Protein AF-0000000074208101 (afdb_homodimer)

Nearest PDB structures (foldseek):
  2wgb-assembly1_B  TM=7.521E-01  e=3.212E-06  Mycolicibacterium smegmatis
  2q24-assembly1_B  TM=5.764E-01  e=1.585E-04  Streptomyces coelicolor A3(2)
  4xk4-assembly2_D  TM=6.352E-01  e=6.599E-04  Escherichia coli K-12
  2g3b-assembly1_A  TM=5.777E-01  e=3.912E-04  Rhodococcus jostii RHA1
  1zk8-assembly1_B  TM=5.530E-01  e=1.200E-02  Bacillus cereus ATCC 14579

Structure (mmCIF, N/CA/C/O backbone):
data_AF-0000000074208101-model_v1
#
loop_
_entity.id
_entity.type
_entity.pdbx_description
1 polymer 'AcrR family transcriptional regulator'
#
loop_
_atom_site.group_PDB
_atom_site.id
_atom_site.type_symbol
_atom_site.label_atom_id
_atom_site.label_alt_id
_atom_site.label_comp_id
_atom_site.label_asym_id
_atom_site.label_entity_id
_atom_site.label_seq_id
_atom_site.pdbx_PDB_ins_code
_atom_site.Cartn_x
_atom_site.Cartn_y
_atom_site.Cartn_z
_atom_site.occupancy
_atom_site.B_iso_or_equiv
_atom_site.auth_seq_id
_atom_site.auth_comp_id
_atom_site.auth_asym_id
_atom_site.auth_atom_id
_atom_site.pdbx_PDB_model_num
ATOM 1 N N . MET A 1 1 ? 11.023 -43.094 -21.031 1 62.56 1 MET A N 1
ATOM 2 C CA . MET A 1 1 ? 11.484 -42.312 -19.891 1 62.56 1 MET A CA 1
ATOM 3 C C . MET A 1 1 ? 11.5 -43.156 -18.625 1 62.56 1 MET A C 1
ATOM 5 O O . MET A 1 1 ? 10.461 -43.656 -18.203 1 62.56 1 MET A O 1
ATOM 9 N N . THR A 1 2 ? 12.609 -43.594 -18.203 1 77.31 2 THR A N 1
ATOM 10 C CA . THR A 1 2 ? 12.727 -44.5 -17.078 1 77.31 2 THR A CA 1
ATOM 11 C C . THR A 1 2 ? 12.242 -43.844 -15.789 1 77.31 2 THR A C 1
ATOM 13 O O . THR A 1 2 ? 12.156 -42.625 -15.719 1 77.31 2 THR A O 1
ATOM 16 N N . THR A 1 3 ? 11.641 -44.688 -14.977 1 85.38 3 THR A N 1
ATOM 17 C CA . THR A 1 3 ? 11.141 -44.25 -13.664 1 85.38 3 THR A CA 1
ATOM 18 C C . THR A 1 3 ? 12.156 -43.375 -12.961 1 85.38 3 THR A C 1
ATOM 20 O O . THR A 1 3 ? 11.781 -42.406 -12.289 1 85.38 3 THR A O 1
ATOM 23 N N . THR A 1 4 ? 13.359 -43.688 -13.164 1 80.56 4 THR A N 1
ATOM 24 C CA . THR A 1 4 ? 14.43 -42.938 -12.531 1 80.56 4 THR A CA 1
ATOM 25 C C . THR A 1 4 ? 14.5 -41.531 -13.125 1 80.56 4 THR A C 1
ATOM 27 O O . THR A 1 4 ? 14.672 -40.531 -12.391 1 80.56 4 THR A O 1
ATOM 30 N N . GLU A 1 5 ? 14.391 -41.531 -14.469 1 82.38 5 GLU A N 1
ATOM 31 C CA . GLU A 1 5 ? 14.43 -40.25 -15.141 1 82.38 5 GLU A CA 1
ATOM 32 C C . GLU A 1 5 ? 13.242 -39.375 -14.734 1 82.38 5 GLU A C 1
ATOM 34 O O . GLU A 1 5 ? 13.375 -38.156 -14.578 1 82.38 5 GLU A O 1
ATOM 39 N N . GLN A 1 6 ? 12.148 -40 -14.602 1 81.88 6 GLN A N 1
ATOM 40 C CA . GLN A 1 6 ? 10.945 -39.281 -14.18 1 81.88 6 GLN A CA 1
ATOM 41 C C . GLN A 1 6 ? 11.086 -38.75 -12.75 1 81.88 6 GLN A C 1
ATOM 43 O O . GLN A 1 6 ? 10.633 -37.656 -12.438 1 81.88 6 GLN A O 1
ATOM 48 N N . ASN A 1 7 ? 11.648 -39.562 -11.922 1 78.94 7 ASN A N 1
ATOM 49 C CA . ASN A 1 7 ? 11.875 -39.156 -10.539 1 78.94 7 ASN A CA 1
ATOM 50 C C . ASN A 1 7 ? 12.852 -38 -10.438 1 78.94 7 ASN A C 1
ATOM 52 O O . ASN A 1 7 ? 12.664 -37.094 -9.617 1 78.94 7 ASN A O 1
ATOM 56 N N . GLU A 1 8 ? 13.805 -38.125 -11.352 1 77.31 8 GLU A N 1
ATOM 57 C CA . GLU A 1 8 ? 14.789 -37.031 -11.359 1 77.31 8 GLU A CA 1
ATOM 58 C C . GLU A 1 8 ? 14.172 -35.719 -11.852 1 77.31 8 GLU A C 1
ATOM 60 O O . GLU A 1 8 ? 14.469 -34.656 -11.328 1 77.31 8 GLU A O 1
ATOM 65 N N . ARG A 1 9 ? 13.328 -35.906 -12.805 1 81.5 9 ARG A N 1
ATOM 66 C CA . ARG A 1 9 ? 12.641 -34.75 -13.344 1 81.5 9 ARG A CA 1
ATOM 67 C C . ARG A 1 9 ? 11.703 -34.156 -12.297 1 81.5 9 ARG A C 1
ATOM 69 O O . ARG A 1 9 ? 11.609 -32.906 -12.18 1 81.5 9 ARG A O 1
ATOM 76 N N . GLY A 1 10 ? 11.156 -34.938 -11.594 1 84.88 10 GLY A N 1
ATOM 77 C CA . GLY A 1 10 ? 10.281 -34.5 -10.516 1 84.88 10 GLY A CA 1
ATOM 78 C C . GLY A 1 10 ? 11.016 -33.812 -9.383 1 84.88 10 GLY A C 1
ATOM 79 O O . GLY A 1 10 ? 10.562 -32.781 -8.883 1 84.88 10 GLY A O 1
ATOM 80 N N . ALA A 1 11 ? 12.109 -34.469 -9.023 1 84.31 11 ALA A N 1
ATOM 81 C CA . ALA A 1 11 ? 12.922 -33.875 -7.953 1 84.31 11 ALA A CA 1
ATOM 82 C C . ALA A 1 11 ? 13.477 -32.531 -8.359 1 84.31 11 ALA A C 1
ATOM 84 O O . ALA A 1 11 ? 13.484 -31.578 -7.559 1 84.31 11 ALA A O 1
ATOM 85 N N . ARG A 1 12 ? 13.898 -32.438 -9.578 1 88.44 12 ARG A N 1
ATOM 86 C CA . ARG A 1 12 ? 14.414 -31.172 -10.102 1 88.44 12 ARG A CA 1
ATOM 87 C C . ARG A 1 12 ? 13.328 -30.109 -10.141 1 88.44 12 ARG A C 1
ATOM 89 O O . ARG A 1 12 ? 13.586 -28.953 -9.812 1 88.44 12 ARG A O 1
ATOM 96 N N . ALA A 1 13 ? 12.188 -30.531 -10.5 1 91.31 13 ALA A N 1
ATOM 97 C CA . ALA A 1 13 ? 11.055 -29.609 -10.57 1 91.31 13 ALA A CA 1
ATOM 98 C C . ALA A 1 13 ? 10.656 -29.141 -9.18 1 91.31 13 ALA A C 1
ATOM 100 O O . ALA A 1 13 ? 10.328 -27.953 -8.992 1 91.31 13 ALA A O 1
ATOM 101 N N . ARG A 1 14 ? 10.719 -30 -8.289 1 92.31 14 ARG A N 1
ATOM 102 C CA . ARG A 1 14 ? 10.375 -29.656 -6.91 1 92.31 14 ARG A CA 1
ATOM 103 C C . ARG A 1 14 ? 11.375 -28.656 -6.336 1 92.31 14 ARG A C 1
ATOM 105 O O . ARG A 1 14 ? 10.992 -27.703 -5.648 1 92.31 14 ARG A O 1
ATOM 112 N N . THR A 1 15 ? 12.594 -28.891 -6.645 1 93.62 15 THR A N 1
ATOM 113 C CA . THR A 1 15 ? 13.633 -27.984 -6.152 1 93.62 15 THR A CA 1
ATOM 114 C C . THR A 1 15 ? 13.492 -26.609 -6.781 1 93.62 15 THR A C 1
ATOM 116 O O . THR A 1 15 ? 13.594 -25.594 -6.086 1 93.62 15 THR A O 1
ATOM 119 N N . ARG A 1 16 ? 13.305 -26.578 -8.047 1 95.88 16 ARG A N 1
ATOM 120 C CA . ARG A 1 16 ? 13.117 -25.312 -8.742 1 95.88 16 ARG A CA 1
ATOM 121 C C . ARG A 1 16 ? 11.953 -24.531 -8.148 1 95.88 16 ARG A C 1
ATOM 123 O O . ARG A 1 16 ? 12.078 -23.328 -7.895 1 95.88 16 ARG A O 1
ATOM 130 N N . SER A 1 17 ? 10.867 -25.234 -7.914 1 95.56 17 SER A N 1
ATOM 131 C CA . SER A 1 17 ? 9.68 -24.594 -7.34 1 95.56 17 SER A CA 1
ATOM 132 C C . SER A 1 17 ? 9.953 -24.094 -5.926 1 95.56 17 SER A C 1
ATOM 134 O O . SER A 1 17 ? 9.492 -23.016 -5.547 1 95.56 17 SER A O 1
ATOM 136 N N . ALA A 1 18 ? 10.664 -24.859 -5.23 1 96.19 18 ALA A N 1
ATOM 137 C CA . ALA A 1 18 ? 11.008 -24.469 -3.867 1 96.19 18 ALA A CA 1
ATOM 138 C C . ALA A 1 18 ? 11.836 -23.188 -3.857 1 96.19 18 ALA A C 1
ATOM 140 O O . ALA A 1 18 ? 11.641 -22.328 -2.996 1 96.19 18 ALA A O 1
ATOM 141 N N . VAL A 1 19 ? 12.703 -23.078 -4.77 1 97.31 19 VAL A N 1
ATOM 142 C CA . VAL A 1 19 ? 13.547 -21.891 -4.867 1 97.31 19 VAL A CA 1
ATOM 143 C C . VAL A 1 19 ? 12.703 -20.688 -5.262 1 97.31 19 VAL A C 1
ATOM 145 O O . VAL A 1 19 ? 12.852 -19.594 -4.691 1 97.31 19 VAL A O 1
ATOM 148 N N . LEU A 1 20 ? 11.812 -20.891 -6.199 1 97.62 20 LEU A N 1
ATOM 149 C CA . LEU A 1 20 ? 10.938 -19.797 -6.617 1 97.62 20 LEU A CA 1
ATOM 150 C C . LEU A 1 20 ? 10.055 -19.344 -5.461 1 97.62 20 LEU A C 1
ATOM 152 O O . LEU A 1 20 ? 9.867 -18.141 -5.254 1 97.62 20 LEU A O 1
ATOM 156 N N . ASP A 1 21 ? 9.562 -20.297 -4.691 1 96.19 21 ASP A N 1
ATOM 157 C CA . ASP A 1 21 ? 8.727 -19.969 -3.543 1 96.19 21 ASP A CA 1
ATOM 158 C C . ASP A 1 21 ? 9.516 -19.203 -2.482 1 96.19 21 ASP A C 1
ATOM 160 O O . ASP A 1 21 ? 9.016 -18.234 -1.901 1 96.19 21 ASP A O 1
ATOM 164 N N . ALA A 1 22 ? 10.672 -19.609 -2.301 1 97.38 22 ALA A N 1
ATOM 165 C CA . ALA A 1 22 ? 11.555 -18.953 -1.348 1 97.38 22 ALA A CA 1
ATOM 166 C C . ALA A 1 22 ? 11.891 -17.531 -1.809 1 97.38 22 ALA A C 1
ATOM 168 O O . ALA A 1 22 ? 11.938 -16.594 -0.999 1 97.38 22 ALA A O 1
ATOM 169 N N . ALA A 1 23 ? 12.148 -17.406 -3.092 1 97.94 23 ALA A N 1
ATOM 170 C CA . ALA A 1 23 ? 12.445 -16.094 -3.66 1 97.94 23 ALA A CA 1
ATOM 171 C C . ALA A 1 23 ? 11.25 -15.148 -3.508 1 97.94 23 ALA A C 1
ATOM 173 O O . ALA A 1 23 ? 11.414 -13.984 -3.137 1 97.94 23 ALA A O 1
ATOM 174 N N . ALA A 1 24 ? 10.062 -15.664 -3.779 1 95.88 24 ALA A N 1
ATOM 175 C CA . ALA A 1 24 ? 8.852 -14.859 -3.621 1 95.88 24 ALA A CA 1
ATOM 176 C C . ALA A 1 24 ? 8.703 -14.367 -2.184 1 95.88 24 ALA A C 1
ATOM 178 O O . ALA A 1 24 ? 8.438 -13.188 -1.951 1 95.88 24 ALA A O 1
ATOM 179 N N . ALA A 1 25 ? 8.945 -15.242 -1.281 1 93.62 25 ALA A N 1
ATOM 180 C CA . ALA A 1 25 ? 8.812 -14.914 0.136 1 93.62 25 ALA A CA 1
ATOM 181 C C . ALA A 1 25 ? 9.852 -13.867 0.553 1 93.62 25 ALA A C 1
ATOM 183 O O . ALA A 1 25 ? 9.523 -12.922 1.268 1 93.62 25 ALA A O 1
ATOM 184 N N . ALA A 1 26 ? 11.016 -14 0.091 1 94.81 26 ALA A N 1
ATOM 185 C CA . ALA A 1 26 ? 12.102 -13.094 0.463 1 94.81 26 ALA A CA 1
ATOM 186 C C . ALA A 1 26 ? 11.93 -11.734 -0.207 1 94.81 26 ALA A C 1
ATOM 188 O O . ALA A 1 26 ? 11.969 -10.695 0.46 1 94.81 26 ALA A O 1
ATOM 189 N N . TRP A 1 27 ? 11.688 -11.758 -1.514 1 94.62 27 TRP A N 1
ATOM 190 C CA . TRP A 1 27 ? 11.719 -10.531 -2.311 1 94.62 27 TRP A CA 1
ATOM 191 C C . TRP A 1 27 ? 10.406 -9.766 -2.188 1 94.62 27 TRP A C 1
ATOM 193 O O . TRP A 1 27 ? 10.32 -8.602 -2.572 1 94.62 27 TRP A O 1
ATOM 203 N N . ALA A 1 28 ? 9.336 -10.406 -1.608 1 89.31 28 ALA A N 1
ATOM 204 C CA . ALA A 1 28 ? 8.102 -9.695 -1.271 1 89.31 28 ALA A CA 1
ATOM 205 C C . ALA A 1 28 ? 8.367 -8.625 -0.216 1 89.31 28 ALA A C 1
ATOM 207 O O . ALA A 1 28 ? 7.777 -7.539 -0.265 1 89.31 28 ALA A O 1
ATOM 208 N N . HIS A 1 29 ? 9.32 -8.836 0.646 1 81.56 29 HIS A N 1
ATOM 209 C CA . HIS A 1 29 ? 9.5 -7.957 1.795 1 81.56 29 HIS A CA 1
ATOM 210 C C . HIS A 1 29 ? 10.836 -7.219 1.715 1 81.56 29 HIS A C 1
ATOM 212 O O . HIS A 1 29 ? 10.969 -6.109 2.234 1 81.56 29 HIS A O 1
ATOM 218 N N . ASP A 1 30 ? 11.75 -7.871 1.13 1 86.88 30 ASP A N 1
ATOM 219 C CA . ASP A 1 30 ? 13.078 -7.297 0.951 1 86.88 30 ASP A CA 1
ATOM 220 C C . ASP A 1 30 ? 13.664 -7.68 -0.408 1 86.88 30 ASP A C 1
ATOM 222 O O . ASP A 1 30 ? 14.32 -8.711 -0.539 1 86.88 30 ASP A O 1
ATOM 226 N N . PHE A 1 31 ? 13.539 -6.746 -1.33 1 89.81 31 PHE A N 1
ATOM 227 C CA . PHE A 1 31 ? 13.969 -7.055 -2.689 1 89.81 31 PHE A CA 1
ATOM 228 C C . PHE A 1 31 ? 15.484 -7.105 -2.777 1 89.81 31 PHE A C 1
ATOM 230 O O . PHE A 1 31 ? 16.047 -7.582 -3.771 1 89.81 31 PHE A O 1
ATOM 237 N N . SER A 1 32 ? 16.219 -6.734 -1.707 1 89 32 SER A N 1
ATOM 238 C CA . SER A 1 32 ? 17.672 -6.777 -1.697 1 89 32 SER A CA 1
ATOM 239 C C . SER A 1 32 ? 18.188 -8.102 -1.136 1 89 32 SER A C 1
ATOM 241 O O . SER A 1 32 ? 19.391 -8.352 -1.129 1 89 32 SER A O 1
ATOM 243 N N . ALA A 1 33 ? 17.266 -8.867 -0.732 1 94.38 33 ALA A N 1
ATOM 244 C CA . ALA A 1 33 ? 17.672 -10.156 -0.178 1 94.38 33 ALA A CA 1
ATOM 245 C C . ALA A 1 33 ? 18.594 -10.906 -1.142 1 94.38 33 ALA A C 1
ATOM 247 O O . ALA A 1 33 ? 18.344 -10.93 -2.35 1 94.38 33 ALA A O 1
ATOM 248 N N . SER A 1 34 ? 19.594 -11.555 -0.66 1 96 34 SER A N 1
ATOM 249 C CA . SER A 1 34 ? 20.641 -12.18 -1.467 1 96 34 SER A CA 1
ATOM 250 C C . SER A 1 34 ? 20.219 -13.57 -1.928 1 96 34 SER A C 1
ATOM 252 O O . SER A 1 34 ? 19.297 -14.164 -1.376 1 96 34 SER A O 1
ATOM 254 N N . LEU A 1 35 ? 20.953 -13.984 -2.928 1 97.25 35 LEU A N 1
ATOM 255 C CA . LEU A 1 35 ? 20.75 -15.352 -3.395 1 97.25 35 LEU A CA 1
ATOM 256 C C . LEU A 1 35 ? 21.094 -16.359 -2.303 1 97.25 35 LEU A C 1
ATOM 258 O O . LEU A 1 35 ? 20.453 -17.422 -2.207 1 97.25 35 LEU A O 1
ATOM 262 N N . SER A 1 36 ? 22.031 -15.992 -1.489 1 97 36 SER A N 1
ATOM 263 C CA . SER A 1 36 ? 22.375 -16.859 -0.372 1 97 36 SER A CA 1
ATOM 264 C C . SER A 1 36 ? 21.219 -16.984 0.619 1 97 36 SER A C 1
ATOM 266 O O . SER A 1 36 ? 20.922 -18.078 1.104 1 97 36 SER A O 1
ATOM 268 N N . ALA A 1 37 ? 20.609 -15.961 0.933 1 97.06 37 ALA A N 1
ATOM 269 C CA . ALA A 1 37 ? 19.469 -15.969 1.836 1 97.06 37 ALA A CA 1
ATOM 270 C C . ALA A 1 37 ? 18.312 -16.781 1.254 1 97.06 37 ALA A C 1
ATOM 272 O O . ALA A 1 37 ? 17.625 -17.5 1.982 1 97.06 37 ALA A O 1
ATOM 273 N N . ILE A 1 38 ? 18.109 -16.688 -0.031 1 97.94 38 ILE A N 1
ATOM 274 C CA . ILE A 1 38 ? 17.047 -17.406 -0.717 1 97.94 38 ILE A CA 1
ATOM 275 C C . ILE A 1 38 ? 17.344 -18.906 -0.708 1 97.94 38 ILE A C 1
ATOM 277 O O . ILE A 1 38 ? 16.453 -19.719 -0.461 1 97.94 38 ILE A O 1
ATOM 281 N N . ALA A 1 39 ? 18.609 -19.188 -0.973 1 97.88 39 ALA A N 1
ATOM 282 C CA . ALA A 1 39 ? 19.016 -20.578 -0.93 1 97.88 39 ALA A CA 1
ATOM 283 C C . ALA A 1 39 ? 18.75 -21.188 0.447 1 97.88 39 ALA A C 1
ATOM 285 O O . ALA A 1 39 ? 18.203 -22.281 0.555 1 97.88 39 ALA A O 1
ATOM 286 N N . LEU A 1 40 ? 19.109 -20.484 1.438 1 97.44 40 LEU A N 1
ATOM 287 C CA . LEU A 1 40 ? 18.875 -20.938 2.811 1 97.44 40 LEU A CA 1
ATOM 288 C C . LEU A 1 40 ? 17.391 -21.156 3.076 1 97.44 40 LEU A C 1
ATOM 290 O O . LEU A 1 40 ? 17.016 -22.172 3.666 1 97.44 40 LEU A O 1
ATOM 294 N N . ARG A 1 41 ? 16.578 -20.312 2.617 1 96.12 41 ARG A N 1
ATOM 295 C CA . ARG A 1 41 ? 15.141 -20.391 2.812 1 96.12 41 ARG A CA 1
ATOM 296 C C . ARG A 1 41 ? 14.562 -21.594 2.072 1 96.12 41 ARG A C 1
ATOM 298 O O . ARG A 1 41 ? 13.602 -22.219 2.537 1 96.12 41 ARG A O 1
ATOM 305 N N . ALA A 1 42 ? 15.117 -21.906 0.959 1 97.19 42 ALA A N 1
ATOM 306 C CA . ALA A 1 42 ? 14.648 -23.016 0.132 1 97.19 42 ALA A CA 1
ATOM 307 C C . ALA A 1 42 ? 15.25 -24.344 0.606 1 97.19 42 ALA A C 1
ATOM 309 O O . ALA A 1 42 ? 14.906 -25.406 0.083 1 97.19 42 ALA A O 1
ATOM 310 N N . ASP A 1 43 ? 16.125 -24.203 1.562 1 97.44 43 ASP A N 1
ATOM 311 C CA . ASP A 1 43 ? 16.812 -25.375 2.102 1 97.44 43 ASP A CA 1
ATOM 312 C C . ASP A 1 43 ? 17.656 -26.062 1.026 1 97.44 43 ASP A C 1
ATOM 314 O O . ASP A 1 43 ? 17.547 -27.281 0.836 1 97.44 43 ASP A O 1
ATOM 318 N N . VAL A 1 44 ? 18.375 -25.344 0.291 1 96.94 44 VAL A N 1
ATOM 319 C CA . VAL A 1 44 ? 19.344 -25.828 -0.691 1 96.94 44 VAL A CA 1
ATOM 320 C C . VAL A 1 44 ? 20.656 -25.078 -0.54 1 96.94 44 VAL A C 1
ATOM 322 O O . VAL A 1 44 ? 20.703 -24.016 0.093 1 96.94 44 VAL A O 1
ATOM 325 N N . SER A 1 45 ? 21.656 -25.672 -1.079 1 95.81 45 SER A N 1
ATOM 326 C CA . SER A 1 45 ? 22.938 -24.984 -1.085 1 95.81 45 SER A CA 1
ATOM 327 C C . SER A 1 45 ? 22.969 -23.875 -2.141 1 95.81 45 SER A C 1
ATOM 329 O O . SER A 1 45 ? 22.203 -23.906 -3.102 1 95.81 45 SER A O 1
ATOM 331 N N . ARG A 1 46 ? 23.828 -22.891 -1.955 1 94.44 46 ARG A N 1
ATOM 332 C CA . ARG A 1 46 ? 24.031 -21.844 -2.951 1 94.44 46 ARG A CA 1
ATOM 333 C C . ARG A 1 46 ? 24.453 -22.438 -4.289 1 94.44 46 ARG A C 1
ATOM 335 O O . ARG A 1 46 ? 24.031 -21.969 -5.348 1 94.44 46 ARG A O 1
ATOM 342 N N . SER A 1 47 ? 25.266 -23.406 -4.207 1 95.25 47 SER A N 1
ATOM 343 C CA . SER A 1 47 ? 25.719 -24.078 -5.422 1 95.25 47 SER A CA 1
ATOM 344 C C . SER A 1 47 ? 24.547 -24.703 -6.176 1 95.25 47 SER A C 1
ATOM 346 O O . SER A 1 47 ? 24.469 -24.594 -7.402 1 95.25 47 SER A O 1
ATOM 348 N N . THR A 1 48 ? 23.719 -25.328 -5.52 1 95.31 48 THR A N 1
ATOM 349 C CA . THR A 1 48 ? 22.516 -25.922 -6.113 1 95.31 48 THR A CA 1
ATOM 350 C C . THR A 1 48 ? 21.656 -24.828 -6.766 1 95.31 48 THR A C 1
ATOM 352 O O . THR A 1 48 ? 21.172 -25.016 -7.887 1 95.31 48 THR A O 1
ATOM 355 N N . LEU A 1 49 ? 21.406 -23.688 -6.043 1 97.19 49 LEU A N 1
ATOM 356 C CA . LEU A 1 49 ? 20.609 -22.594 -6.598 1 97.19 49 LEU A CA 1
ATOM 357 C C . LEU A 1 49 ? 21.203 -22.125 -7.926 1 97.19 49 LEU A C 1
ATOM 359 O O . LEU A 1 49 ? 20.453 -21.875 -8.883 1 97.19 49 LEU A O 1
ATOM 363 N N . HIS A 1 50 ? 22.5 -22.141 -8.023 1 95.81 50 HIS A N 1
ATOM 364 C CA . HIS A 1 50 ? 23.156 -21.625 -9.219 1 95.81 50 HIS A CA 1
ATOM 365 C C . HIS A 1 50 ? 23.016 -22.594 -10.383 1 95.81 50 HIS A C 1
ATOM 367 O O . HIS A 1 50 ? 23.109 -22.203 -11.547 1 95.81 50 HIS A O 1
ATOM 373 N N . ARG A 1 51 ? 22.891 -23.859 -10.008 1 95.62 51 ARG A N 1
ATOM 374 C CA . ARG A 1 51 ? 22.656 -24.844 -11.055 1 95.62 51 ARG A CA 1
ATOM 375 C C . ARG A 1 51 ? 21.328 -24.562 -11.773 1 95.62 51 ARG A C 1
ATOM 377 O O . ARG A 1 51 ? 21.203 -24.844 -12.969 1 95.62 51 ARG A O 1
ATOM 384 N N . TYR A 1 52 ? 20.422 -23.984 -11.078 1 95.94 52 TYR A N 1
ATOM 385 C CA . TYR A 1 52 ? 19.094 -23.734 -11.633 1 95.94 52 TYR A CA 1
ATOM 386 C C . TYR A 1 52 ? 19 -22.312 -12.18 1 95.94 52 TYR A C 1
ATOM 388 O O . TYR A 1 52 ? 18.344 -22.094 -13.203 1 95.94 52 TYR A O 1
ATOM 396 N N . PHE A 1 53 ? 19.594 -21.391 -11.469 1 97.44 53 PHE A N 1
ATOM 397 C CA . PHE A 1 53 ? 19.547 -19.984 -11.82 1 97.44 53 PHE A CA 1
ATOM 398 C C . PHE A 1 53 ? 20.953 -19.375 -11.789 1 97.44 53 PHE A C 1
ATOM 400 O O . PHE A 1 53 ? 21.531 -19.203 -10.719 1 97.44 53 PHE A O 1
ATOM 407 N N . THR A 1 54 ? 21.328 -18.938 -12.969 1 96 54 THR A N 1
ATOM 408 C CA . THR A 1 54 ? 22.734 -18.562 -13.172 1 96 54 THR A CA 1
ATOM 409 C C . THR A 1 54 ? 23.078 -17.328 -12.352 1 96 54 THR A C 1
ATOM 411 O O . THR A 1 54 ? 24.219 -17.188 -11.906 1 96 54 THR A O 1
ATOM 414 N N . ASP A 1 55 ? 22.078 -16.438 -12.227 1 96.25 55 ASP A N 1
ATOM 415 C CA . ASP A 1 55 ? 22.312 -15.203 -11.477 1 96.25 55 ASP A CA 1
ATOM 416 C C . ASP A 1 55 ? 21 -14.617 -10.945 1 96.25 55 ASP A C 1
ATOM 418 O O . ASP A 1 55 ? 19.938 -15.211 -11.125 1 96.25 55 ASP A O 1
ATOM 422 N N . ARG A 1 56 ? 21.078 -13.562 -10.242 1 96.5 56 ARG A N 1
ATOM 423 C CA . ARG A 1 56 ? 19.938 -12.906 -9.609 1 96.5 56 ARG A CA 1
ATOM 424 C C . ARG A 1 56 ? 18.859 -12.555 -10.641 1 96.5 56 ARG A C 1
ATOM 426 O O . ARG A 1 56 ? 17.672 -12.781 -10.406 1 96.5 56 ARG A O 1
ATOM 433 N N . GLN A 1 57 ? 19.312 -12.039 -11.781 1 95.81 57 GLN A N 1
ATOM 434 C CA . GLN A 1 57 ? 18.359 -11.625 -12.797 1 95.81 57 GLN A CA 1
ATOM 435 C C . GLN A 1 57 ? 17.609 -12.82 -13.375 1 95.81 57 GLN A C 1
ATOM 437 O O . GLN A 1 57 ? 16.406 -12.742 -13.633 1 95.81 57 GLN A O 1
ATOM 442 N N . ALA A 1 58 ? 18.297 -13.805 -13.562 1 96.94 58 ALA A N 1
ATOM 443 C CA . ALA A 1 58 ? 17.656 -15.016 -14.078 1 96.94 58 ALA A CA 1
ATOM 444 C C . ALA A 1 58 ? 16.578 -15.516 -13.125 1 96.94 58 ALA A C 1
ATOM 446 O O . ALA A 1 58 ? 15.508 -15.961 -13.57 1 96.94 58 ALA A O 1
ATOM 447 N N . LEU A 1 59 ? 16.875 -15.484 -11.828 1 97.81 59 LEU A N 1
ATOM 448 C CA . LEU A 1 59 ? 15.883 -15.906 -10.844 1 97.81 59 LEU A CA 1
ATOM 449 C C . LEU A 1 59 ? 14.703 -14.938 -10.805 1 97.81 59 LEU A C 1
ATOM 451 O O . LEU A 1 59 ? 13.547 -15.359 -10.719 1 97.81 59 LEU A O 1
ATOM 455 N N . ILE A 1 60 ? 14.938 -13.672 -10.891 1 96.88 60 ILE A N 1
ATOM 456 C CA . ILE A 1 60 ? 13.891 -12.656 -10.93 1 96.88 60 ILE A CA 1
ATOM 457 C C . ILE A 1 60 ? 12.977 -12.906 -12.125 1 96.88 60 ILE A C 1
ATOM 459 O O . ILE A 1 60 ? 11.75 -12.922 -11.984 1 96.88 60 ILE A O 1
ATOM 463 N N . ASP A 1 61 ? 13.594 -13.109 -13.266 1 96.19 61 ASP A N 1
ATOM 464 C CA . ASP A 1 61 ? 12.828 -13.328 -14.484 1 96.19 61 ASP A CA 1
ATOM 465 C C . ASP A 1 61 ? 11.969 -14.586 -14.375 1 96.19 61 ASP A C 1
ATOM 467 O O . ASP A 1 61 ? 10.797 -14.586 -14.773 1 96.19 61 ASP A O 1
ATOM 471 N N . ALA A 1 62 ? 12.555 -15.578 -13.883 1 97 62 ALA A N 1
ATOM 472 C CA . ALA A 1 62 ? 11.828 -16.828 -13.727 1 97 62 ALA A CA 1
ATOM 473 C C . ALA A 1 62 ? 10.656 -16.672 -12.773 1 97 62 ALA A C 1
ATOM 475 O O . ALA A 1 62 ? 9.555 -17.172 -13.039 1 97 62 ALA A O 1
ATOM 476 N N . LEU A 1 63 ? 10.875 -16.016 -11.664 1 97 63 LEU A N 1
ATOM 477 C CA . LEU A 1 63 ? 9.812 -15.781 -10.695 1 97 63 LEU A CA 1
ATOM 478 C C . LEU A 1 63 ? 8.719 -14.906 -11.297 1 97 63 LEU A C 1
ATOM 480 O O . LEU A 1 63 ? 7.531 -15.156 -11.078 1 97 63 LEU A O 1
ATOM 484 N N . LEU A 1 64 ? 9.094 -13.883 -12.016 1 94.62 64 LEU A N 1
ATOM 485 C CA . LEU A 1 64 ? 8.141 -13.008 -12.688 1 94.62 64 LEU A CA 1
ATOM 486 C C . LEU A 1 64 ? 7.238 -13.805 -13.625 1 94.62 64 LEU A C 1
ATOM 488 O O . LEU A 1 64 ? 6.012 -13.734 -13.516 1 94.62 64 LEU A O 1
ATOM 492 N N . LEU A 1 65 ? 7.855 -14.562 -14.453 1 93.75 65 LEU A N 1
ATOM 493 C CA . LEU A 1 65 ? 7.109 -15.328 -15.445 1 93.75 65 LEU A CA 1
ATOM 494 C C . LEU A 1 65 ? 6.211 -16.359 -14.773 1 93.75 65 LEU A C 1
ATOM 496 O O . LEU A 1 65 ? 5.051 -16.531 -15.164 1 93.75 65 LEU A O 1
ATOM 500 N N . ASP A 1 66 ? 6.758 -17.031 -13.812 1 93.75 66 ASP A N 1
ATOM 501 C CA . ASP A 1 66 ? 5.977 -18.031 -13.078 1 93.75 66 ASP A CA 1
ATOM 502 C C . ASP A 1 66 ? 4.785 -17.375 -12.383 1 93.75 66 ASP A C 1
ATOM 504 O O . ASP A 1 66 ? 3.682 -17.938 -12.383 1 93.75 66 ASP A O 1
ATOM 508 N N . SER A 1 67 ? 4.945 -16.266 -11.773 1 91.44 67 SER A N 1
ATOM 509 C CA . SER A 1 67 ? 3.891 -15.555 -11.062 1 91.44 67 SER A CA 1
ATOM 510 C C . SER A 1 67 ? 2.82 -15.055 -12.023 1 91.44 67 SER A C 1
ATOM 512 O O . SER A 1 67 ? 1.624 -15.156 -11.742 1 91.44 67 SER A O 1
ATOM 514 N N . LEU A 1 68 ? 3.23 -14.516 -13.133 1 85.94 68 LEU A N 1
ATOM 515 C CA . LEU A 1 68 ? 2.285 -14.055 -14.141 1 85.94 68 LEU A CA 1
ATOM 516 C C . LEU A 1 68 ? 1.448 -15.211 -14.672 1 85.94 68 LEU A C 1
ATOM 518 O O . LEU A 1 68 ? 0.246 -15.062 -14.898 1 85.94 68 LEU A O 1
ATOM 522 N N . ALA A 1 69 ? 2.105 -16.328 -14.883 1 86.94 69 ALA A N 1
ATOM 523 C CA . ALA A 1 69 ? 1.397 -17.516 -15.367 1 86.94 69 ALA A CA 1
ATOM 524 C C . ALA A 1 69 ? 0.333 -17.953 -14.367 1 86.94 69 ALA A C 1
ATOM 526 O O . ALA A 1 69 ? -0.776 -18.328 -14.758 1 86.94 69 ALA A O 1
ATOM 527 N N . ARG A 1 70 ? 0.671 -17.906 -13.148 1 86.06 70 ARG A N 1
ATOM 528 C CA . ARG A 1 70 ? -0.286 -18.281 -12.117 1 86.06 70 ARG A CA 1
ATOM 529 C C . ARG A 1 70 ? -1.457 -17.312 -12.07 1 86.06 70 ARG A C 1
ATOM 531 O O . ARG A 1 70 ? -2.6 -17.719 -11.852 1 86.06 70 ARG A O 1
ATOM 538 N N . LEU A 1 71 ? -1.15 -16.094 -12.195 1 79.31 71 LEU A N 1
ATOM 539 C CA . LEU A 1 71 ? -2.201 -15.086 -12.219 1 79.31 71 LEU A CA 1
ATOM 540 C C . LEU A 1 71 ? -3.154 -15.32 -13.391 1 79.31 71 LEU A C 1
ATOM 542 O O . LEU A 1 71 ? -4.371 -15.18 -13.242 1 79.31 71 LEU A O 1
ATOM 546 N N . GLU A 1 72 ? -2.652 -15.656 -14.516 1 75.25 72 GLU A N 1
ATOM 547 C CA . GLU A 1 72 ? -3.441 -15.906 -15.719 1 75.25 72 GLU A CA 1
ATOM 548 C C . GLU A 1 72 ? -4.316 -17.156 -15.562 1 75.25 72 GLU A C 1
ATOM 550 O O . GLU A 1 72 ? -5.461 -17.172 -16.016 1 75.25 72 GLU A O 1
ATOM 555 N N . THR A 1 73 ? -3.729 -18.156 -14.992 1 75.5 73 THR A N 1
ATOM 556 C CA . THR A 1 73 ? -4.453 -19.406 -14.805 1 75.5 73 THR A CA 1
ATOM 557 C C . THR A 1 73 ? -5.633 -19.219 -13.859 1 75.5 73 THR A C 1
ATOM 559 O O . THR A 1 73 ? -6.691 -19.828 -14.047 1 75.5 73 THR A O 1
ATOM 562 N N . SER A 1 74 ? -5.43 -18.438 -12.922 1 71.38 74 SER A N 1
ATOM 563 C CA . SER A 1 74 ? -6.5 -18.172 -11.969 1 71.38 74 SER A CA 1
ATOM 564 C C . SER A 1 74 ? -7.648 -17.406 -12.625 1 71.38 74 SER A C 1
ATOM 566 O O . SER A 1 74 ? -8.797 -17.5 -12.18 1 71.38 74 SER A O 1
ATOM 568 N N . ASP A 1 75 ? -7.359 -16.578 -13.617 1 63.84 75 ASP A N 1
ATOM 569 C CA . ASP A 1 75 ? -8.32 -15.758 -14.344 1 63.84 75 ASP A CA 1
ATOM 570 C C . ASP A 1 75 ? -9.18 -16.609 -15.281 1 63.84 75 ASP A C 1
ATOM 572 O O . ASP A 1 75 ? -10.289 -16.219 -15.641 1 63.84 75 ASP A O 1
ATOM 576 N N . ASP A 1 76 ? -8.602 -17.703 -15.797 1 58.53 76 ASP A N 1
ATOM 577 C CA . ASP A 1 76 ? -9.305 -18.531 -16.766 1 58.53 76 ASP A CA 1
ATOM 578 C C . ASP A 1 76 ? -10.68 -18.953 -16.25 1 58.53 76 ASP A C 1
ATOM 580 O O . ASP A 1 76 ? -11.578 -19.266 -17.031 1 58.53 76 ASP A O 1
ATOM 584 N N . GLY A 1 77 ? -10.922 -18.797 -15.016 1 55.25 77 GLY A N 1
ATOM 585 C CA . GLY A 1 77 ? -12.258 -19.109 -14.523 1 55.25 77 GLY A CA 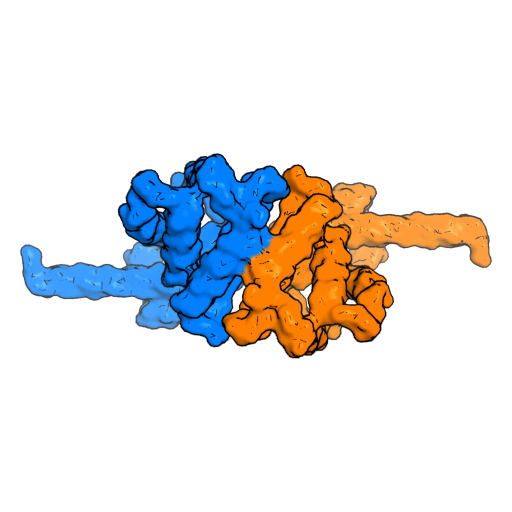1
ATOM 586 C C . GLY A 1 77 ? -13.242 -17.969 -14.695 1 55.25 77 GLY A C 1
ATOM 587 O O . GLY A 1 77 ? -14.445 -18.156 -14.523 1 55.25 77 GLY A O 1
ATOM 588 N N . ALA A 1 78 ? -12.688 -16.734 -14.852 1 58 78 ALA A N 1
ATOM 589 C CA . ALA A 1 78 ? -13.602 -15.609 -15.008 1 58 78 ALA A CA 1
ATOM 590 C C . ALA A 1 78 ? -14.195 -15.57 -16.406 1 58 78 ALA A C 1
ATOM 592 O O . ALA A 1 78 ? -13.461 -15.516 -17.406 1 58 78 ALA A O 1
ATOM 593 N N . GLU A 1 79 ? -1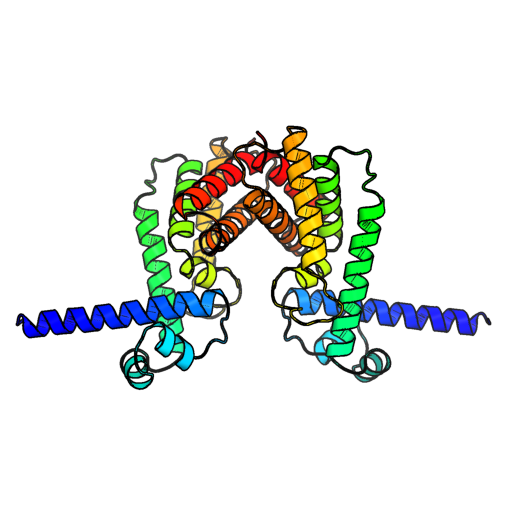5.242 -16.281 -16.641 1 58.16 79 GLU A N 1
ATOM 594 C CA . GLU A 1 79 ? -15.938 -16.422 -17.922 1 58.16 79 GLU A CA 1
ATOM 595 C C . GLU A 1 79 ? -16.562 -15.094 -18.344 1 58.16 79 GLU A C 1
ATOM 597 O O . GLU A 1 79 ? -16.984 -14.297 -17.516 1 58.16 79 GLU A O 1
ATOM 602 N N . ALA A 1 80 ? -16.391 -14.648 -19.672 1 59.72 80 ALA A N 1
ATOM 603 C CA . ALA A 1 80 ? -16.953 -13.477 -20.328 1 59.72 80 ALA A CA 1
ATOM 604 C C . ALA A 1 80 ? -18.422 -13.266 -19.938 1 59.72 80 ALA A C 1
ATOM 606 O O . ALA A 1 80 ? -18.891 -12.133 -19.859 1 59.72 80 ALA A O 1
ATOM 607 N N . ALA A 1 81 ? -19.031 -14.273 -19.516 1 73.06 81 ALA A N 1
ATOM 608 C CA . ALA A 1 81 ? -20.484 -14.148 -19.328 1 73.06 81 ALA A CA 1
ATOM 609 C C . ALA A 1 81 ? -20.812 -13.719 -17.906 1 73.06 81 ALA A C 1
ATOM 611 O O . ALA A 1 81 ? -21.938 -13.336 -17.609 1 73.06 81 ALA A O 1
ATOM 612 N N . GLN A 1 82 ? -19.812 -13.383 -17.141 1 88.06 82 GLN A N 1
ATOM 613 C CA . GLN A 1 82 ? -20.078 -13.023 -15.758 1 88.06 82 GLN A CA 1
ATOM 614 C C . GLN A 1 82 ? -20.094 -11.508 -15.578 1 88.06 82 GLN A C 1
ATOM 616 O O . GLN A 1 82 ? -19.438 -10.781 -16.328 1 88.06 82 GLN A O 1
ATOM 621 N N . PRO A 1 83 ? -21.047 -11.078 -14.664 1 94.31 83 PRO A N 1
ATOM 622 C CA . PRO A 1 83 ? -20.984 -9.648 -14.336 1 94.31 83 PRO A CA 1
ATOM 623 C C . PRO A 1 83 ? -19.578 -9.188 -14.008 1 94.31 83 PRO A C 1
ATOM 625 O O . PRO A 1 83 ? -18.812 -9.914 -13.359 1 94.31 83 PRO A O 1
ATOM 628 N N . ALA A 1 84 ? -19.203 -8.07 -14.523 1 93.88 84 ALA A N 1
ATOM 629 C CA . ALA A 1 84 ? -17.844 -7.551 -14.414 1 93.88 84 ALA A CA 1
ATOM 630 C C . ALA A 1 84 ? -17.391 -7.48 -12.961 1 93.88 84 ALA A C 1
ATOM 632 O O . ALA A 1 84 ? -16.234 -7.746 -12.648 1 93.88 84 ALA A O 1
ATOM 633 N N . ILE A 1 85 ? -18.312 -7.18 -12.047 1 95 85 ILE A N 1
ATOM 634 C CA . ILE A 1 85 ? -17.953 -7.055 -10.641 1 95 85 ILE A CA 1
ATOM 635 C C . ILE A 1 85 ? -17.547 -8.422 -10.094 1 95 85 ILE A C 1
ATOM 637 O O . ILE A 1 85 ? -16.656 -8.508 -9.25 1 95 85 ILE A O 1
ATOM 641 N N . GLU A 1 86 ? -18.141 -9.477 -10.555 1 93.31 86 GLU A N 1
ATOM 642 C CA . GLU A 1 86 ? -17.781 -10.828 -10.125 1 93.31 86 GLU A CA 1
ATOM 643 C C . GLU A 1 86 ? -16.406 -11.227 -10.656 1 93.31 86 GLU A C 1
ATOM 645 O O . GLU A 1 86 ? -15.664 -11.953 -9.992 1 93.31 86 GLU A O 1
ATOM 650 N N . VAL A 1 87 ? -16.156 -10.773 -11.859 1 91.06 87 VAL A N 1
ATOM 651 C CA . VAL A 1 87 ? -14.836 -11.023 -12.422 1 91.06 87 VAL A CA 1
ATOM 652 C C . VAL A 1 87 ? -13.773 -10.312 -11.594 1 91.06 87 VAL A C 1
ATOM 654 O O . VAL A 1 87 ? -12.742 -10.906 -11.266 1 91.06 87 VAL A O 1
ATOM 657 N N . LEU A 1 88 ? -14.016 -9.102 -11.219 1 92.56 88 LEU A N 1
ATOM 658 C CA . LEU A 1 88 ? -13.102 -8.344 -10.375 1 92.56 88 LEU A CA 1
ATOM 659 C C . LEU A 1 88 ? -12.906 -9.047 -9.031 1 92.56 88 LEU A C 1
ATOM 661 O O . LEU A 1 88 ? -11.781 -9.141 -8.531 1 92.56 88 LEU A O 1
ATOM 665 N N . GLU A 1 89 ? -14 -9.57 -8.5 1 93.19 89 GLU A N 1
ATOM 666 C CA . GLU A 1 89 ? -13.922 -10.297 -7.238 1 93.19 89 GLU A CA 1
ATOM 667 C C . GLU A 1 89 ? -13.07 -11.555 -7.379 1 93.19 89 GLU A C 1
ATOM 669 O O . GLU A 1 89 ? -12.289 -11.891 -6.48 1 93.19 89 GLU A O 1
ATOM 674 N N . HIS A 1 90 ? -13.258 -12.203 -8.469 1 90.12 90 HIS A N 1
ATOM 675 C CA . HIS A 1 90 ? -12.461 -13.398 -8.719 1 90.12 90 HIS A CA 1
ATOM 676 C C . HIS A 1 90 ? -10.977 -13.062 -8.797 1 90.12 90 HIS A C 1
ATOM 678 O O . HIS A 1 90 ? -10.148 -13.781 -8.234 1 90.12 90 HIS A O 1
ATOM 684 N N . PHE A 1 91 ? -10.703 -11.977 -9.445 1 88.12 91 PHE A N 1
ATOM 685 C CA . PHE A 1 91 ? -9.312 -11.547 -9.547 1 88.12 91 PHE A CA 1
ATOM 686 C C . PHE A 1 91 ? -8.75 -11.195 -8.18 1 88.12 91 PHE A C 1
ATOM 688 O O . PHE A 1 91 ? -7.602 -11.531 -7.867 1 88.12 91 PHE A O 1
ATOM 695 N N . LEU A 1 92 ? -9.5 -10.539 -7.402 1 91.44 92 LEU A N 1
ATOM 696 C CA . LEU A 1 92 ? -9.078 -10.172 -6.059 1 91.44 92 LEU A CA 1
ATOM 697 C C . LEU A 1 92 ? -8.789 -11.406 -5.219 1 91.44 92 LEU A C 1
ATOM 699 O O . LEU A 1 92 ? -7.723 -11.516 -4.609 1 91.44 92 LEU A O 1
ATOM 703 N N . ARG A 1 93 ? -9.641 -12.43 -5.266 1 91.25 93 ARG A N 1
ATOM 704 C CA . ARG A 1 93 ? -9.469 -13.656 -4.504 1 91.25 93 ARG A CA 1
ATOM 705 C C . ARG A 1 93 ? -8.234 -14.43 -4.984 1 91.25 93 ARG A C 1
ATOM 707 O O . ARG A 1 93 ? -7.43 -14.883 -4.172 1 91.25 93 ARG A O 1
ATOM 714 N N . ALA A 1 94 ? -8.172 -14.531 -6.281 1 87.06 94 ALA A N 1
ATOM 715 C CA . ALA A 1 94 ? -7.035 -15.25 -6.859 1 87.06 94 ALA A CA 1
ATOM 716 C C . ALA A 1 94 ? -5.715 -14.578 -6.496 1 87.06 94 ALA A C 1
ATOM 718 O O . ALA A 1 94 ? -4.73 -15.258 -6.195 1 87.06 94 ALA A O 1
ATOM 719 N N . GLY A 1 95 ? -5.703 -13.281 -6.559 1 88.81 95 GLY A N 1
ATOM 720 C CA . GLY A 1 95 ? -4.508 -12.539 -6.191 1 88.81 95 GLY A CA 1
ATOM 721 C C . GLY A 1 95 ? -4.105 -12.734 -4.742 1 88.81 95 GLY A C 1
ATOM 722 O O . GLY A 1 95 ? -2.93 -12.938 -4.441 1 88.81 95 GLY A O 1
ATOM 723 N N . VAL A 1 96 ? -5.078 -12.664 -3.867 1 90.5 96 VAL A N 1
ATOM 724 C CA . VAL A 1 96 ? -4.801 -12.852 -2.447 1 90.5 96 VAL A CA 1
ATOM 725 C C . VAL A 1 96 ? -4.23 -14.25 -2.209 1 90.5 96 VAL A C 1
ATOM 727 O O . VAL A 1 96 ? -3.314 -14.422 -1.402 1 90.5 96 VAL A O 1
ATOM 730 N N . GLU A 1 97 ? -4.707 -15.195 -2.947 1 86.88 97 GLU A N 1
ATOM 731 C CA . GLU A 1 97 ? -4.25 -16.578 -2.803 1 86.88 97 GLU A CA 1
ATOM 732 C C . GLU A 1 97 ? -2.783 -16.719 -3.201 1 86.88 97 GLU A C 1
ATOM 734 O O . GLU A 1 97 ? -2.072 -17.578 -2.678 1 86.88 97 GLU A O 1
ATOM 739 N N . MET A 1 98 ? -2.354 -15.859 -4.02 1 88.31 98 MET A N 1
ATOM 740 C CA . MET A 1 98 ? -0.969 -15.906 -4.48 1 88.31 98 MET A CA 1
ATOM 741 C C . MET A 1 98 ? -0.021 -15.383 -3.406 1 88.31 98 MET A C 1
ATOM 743 O O . MET A 1 98 ? 1.186 -15.625 -3.467 1 88.31 98 MET A O 1
ATOM 747 N N . GLY A 1 99 ? -0.494 -14.641 -2.484 1 86.69 99 GLY A N 1
ATOM 748 C CA . GLY A 1 99 ? 0.27 -14.242 -1.312 1 86.69 99 GLY A CA 1
ATOM 749 C C . GLY A 1 99 ? 1.489 -13.406 -1.651 1 86.69 99 GLY A C 1
ATOM 750 O O . GLY A 1 99 ? 1.382 -12.398 -2.355 1 86.69 99 GLY A O 1
ATOM 751 N N . ASP A 1 100 ? 2.629 -13.977 -1.367 1 89.75 100 ASP A N 1
ATOM 752 C CA . ASP A 1 100 ? 3.898 -13.266 -1.517 1 89.75 100 ASP A CA 1
ATOM 753 C C . ASP A 1 100 ? 4.16 -12.914 -2.98 1 89.75 100 ASP A C 1
ATOM 755 O O . ASP A 1 100 ? 4.785 -11.898 -3.275 1 89.75 100 ASP A O 1
ATOM 759 N N . ARG A 1 101 ? 3.666 -13.711 -3.869 1 91.44 101 ARG A N 1
ATOM 760 C CA . ARG A 1 101 ? 3.906 -13.477 -5.289 1 91.44 101 ARG A CA 1
ATOM 761 C C . ARG A 1 101 ? 3.23 -12.188 -5.754 1 91.44 101 ARG A C 1
ATOM 763 O O . ARG A 1 101 ? 3.75 -11.484 -6.621 1 91.44 101 ARG A O 1
ATOM 770 N N . VAL A 1 102 ? 2.107 -11.898 -5.18 1 87.56 102 VAL A N 1
ATOM 771 C CA . VAL A 1 102 ? 1.4 -10.672 -5.555 1 87.56 102 VAL A CA 1
ATOM 772 C C . VAL A 1 102 ? 2.158 -9.461 -5.031 1 87.56 102 VAL A C 1
ATOM 774 O O . VAL A 1 102 ? 2.258 -8.438 -5.719 1 87.56 102 VAL A O 1
ATOM 777 N N . ILE A 1 103 ? 2.631 -9.57 -3.846 1 86.44 103 ILE A N 1
ATOM 778 C CA . ILE A 1 103 ? 3.426 -8.484 -3.281 1 86.44 103 ILE A CA 1
ATOM 779 C C . ILE A 1 103 ? 4.691 -8.289 -4.113 1 86.44 103 ILE A C 1
ATOM 781 O O . ILE A 1 103 ? 5.043 -7.156 -4.457 1 86.44 103 ILE A O 1
ATOM 785 N N . PHE A 1 104 ? 5.344 -9.406 -4.531 1 91.06 104 PHE A N 1
ATOM 786 C CA . PHE A 1 104 ? 6.512 -9.375 -5.406 1 91.06 104 PHE A CA 1
ATOM 787 C C . PHE A 1 104 ? 6.191 -8.656 -6.711 1 91.06 104 PHE A C 1
ATOM 789 O O . PHE A 1 104 ? 6.98 -7.844 -7.188 1 91.06 104 PHE A O 1
ATOM 796 N N . LEU A 1 105 ? 5.031 -8.859 -7.246 1 86.25 105 LEU A N 1
ATOM 797 C CA . LEU A 1 105 ? 4.664 -8.352 -8.57 1 86.25 105 LEU A CA 1
ATOM 798 C C . LEU A 1 105 ? 4.281 -6.879 -8.5 1 86.25 105 LEU A C 1
ATOM 800 O O . LEU A 1 105 ? 4.609 -6.105 -9.398 1 86.25 105 LEU A O 1
ATOM 804 N N . PHE A 1 106 ? 3.715 -6.465 -7.301 1 78.44 106 PHE A N 1
ATOM 805 C CA . PHE A 1 106 ? 2.98 -5.215 -7.445 1 78.44 106 PHE A CA 1
ATOM 806 C C . PHE A 1 106 ? 3.371 -4.23 -6.352 1 78.44 106 PHE A C 1
ATOM 808 O O . PHE A 1 106 ? 2.943 -3.072 -6.367 1 78.44 106 PHE A O 1
ATOM 815 N N . ALA A 1 107 ? 4.145 -4.664 -5.359 1 75.06 107 ALA A N 1
ATOM 816 C CA . ALA A 1 107 ? 4.473 -3.789 -4.234 1 75.06 107 ALA A CA 1
ATOM 817 C C . ALA A 1 107 ? 5.258 -2.566 -4.703 1 75.06 107 ALA A C 1
ATOM 819 O O . ALA A 1 107 ? 5.16 -1.492 -4.105 1 75.06 107 ALA A O 1
ATOM 820 N N . ASP A 1 108 ? 6.043 -2.688 -5.762 1 74.44 108 ASP A N 1
ATOM 821 C CA . ASP A 1 108 ? 6.805 -1.607 -6.375 1 74.44 108 ASP A CA 1
ATOM 822 C C . ASP A 1 108 ? 6.465 -1.472 -7.859 1 74.44 108 ASP A C 1
ATOM 824 O O . ASP A 1 108 ? 6.848 -2.318 -8.672 1 74.44 108 ASP A O 1
ATOM 828 N N . PRO A 1 109 ? 5.781 -0.333 -8.141 1 69.56 109 PRO A N 1
ATOM 829 C CA . PRO A 1 109 ? 5.324 -0.185 -9.523 1 69.56 109 PRO A CA 1
ATOM 830 C C . PRO A 1 109 ? 6.477 -0.064 -10.516 1 69.56 109 PRO A C 1
ATOM 832 O O . PRO A 1 109 ? 6.285 -0.268 -11.719 1 69.56 109 PRO A O 1
ATOM 835 N N . ASN A 1 110 ? 7.641 0.188 -10.016 1 73.38 110 ASN A N 1
ATOM 836 C CA . ASN A 1 110 ? 8.773 0.399 -10.914 1 73.38 110 ASN A CA 1
ATOM 837 C C . ASN A 1 110 ? 9.711 -0.805 -10.922 1 73.38 110 ASN A C 1
ATOM 839 O O . ASN A 1 110 ? 10.734 -0.792 -11.609 1 73.38 110 ASN A O 1
ATOM 843 N N . ARG A 1 111 ? 9.445 -1.769 -10.234 1 81.62 111 ARG A N 1
ATOM 844 C CA . ARG A 1 111 ? 10.336 -2.898 -10.016 1 81.62 111 ARG A CA 1
ATOM 845 C C . ARG A 1 111 ? 10.75 -3.539 -11.336 1 81.62 111 ARG A C 1
ATOM 847 O O . ARG A 1 111 ? 11.898 -3.943 -11.508 1 81.62 111 ARG A O 1
ATOM 854 N N . PHE A 1 112 ? 9.828 -3.58 -12.266 1 88.12 112 PHE A N 1
ATOM 855 C CA . PHE A 1 112 ? 10.094 -4.328 -13.484 1 88.12 112 PHE A CA 1
ATOM 856 C C . PHE A 1 112 ? 10.148 -3.396 -14.695 1 88.12 112 PHE A C 1
A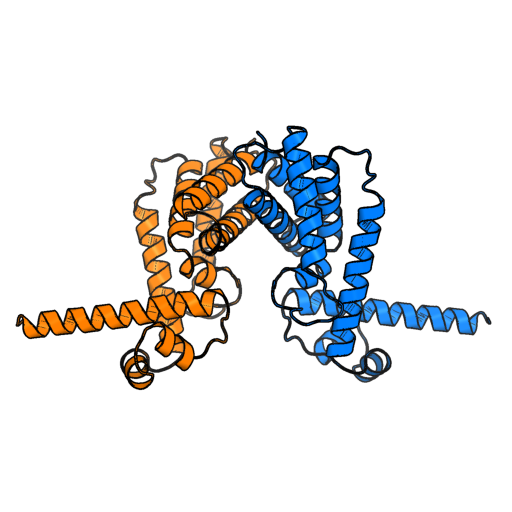TOM 858 O O . PHE A 1 112 ? 9.922 -3.826 -15.828 1 88.12 112 PHE A O 1
ATOM 865 N N . GLU A 1 113 ? 10.281 -2.174 -14.367 1 81.19 113 GLU A N 1
ATOM 866 C CA . GLU A 1 113 ? 10.43 -1.216 -15.453 1 81.19 113 GLU A CA 1
ATOM 867 C C . GLU A 1 113 ? 11.539 -1.646 -16.422 1 81.19 113 GLU A C 1
ATOM 869 O O . GLU A 1 113 ? 12.656 -1.948 -15.992 1 81.19 113 GLU A O 1
ATOM 874 N N . GLY A 1 114 ? 11.219 -1.694 -17.672 1 82.69 114 GLY A N 1
ATOM 875 C CA . GLY A 1 114 ? 12.203 -2.055 -18.672 1 82.69 114 GLY A CA 1
ATOM 876 C C . GLY A 1 114 ? 12.359 -3.553 -18.844 1 82.69 114 GLY A C 1
ATOM 877 O O . GLY A 1 114 ? 13.07 -4.008 -19.734 1 82.69 114 GLY A O 1
ATOM 878 N N . ASN A 1 115 ? 11.758 -4.32 -17.953 1 89.38 115 ASN A N 1
ATOM 879 C CA . ASN A 1 115 ? 11.828 -5.77 -18.078 1 89.38 115 ASN A CA 1
ATOM 880 C C . ASN A 1 115 ? 11.023 -6.27 -19.281 1 89.38 115 ASN A C 1
ATOM 882 O O . ASN A 1 115 ? 9.844 -5.957 -19.406 1 89.38 115 ASN A O 1
ATOM 886 N N . PRO A 1 116 ? 11.617 -6.957 -20.125 1 86.75 116 PRO A N 1
ATOM 887 C CA . PRO A 1 116 ? 10.938 -7.371 -21.359 1 86.75 116 PRO A CA 1
ATOM 888 C C . PRO A 1 116 ? 9.75 -8.289 -21.094 1 86.75 116 PRO A C 1
ATOM 890 O O . PRO A 1 116 ? 8.875 -8.438 -21.953 1 86.75 116 PRO A O 1
ATOM 893 N N . HIS A 1 117 ? 9.75 -8.945 -20 1 86.56 117 HIS A N 1
ATOM 894 C CA . HIS A 1 117 ? 8.68 -9.883 -19.688 1 86.56 117 HIS A CA 1
ATOM 895 C C . HIS A 1 117 ? 7.512 -9.18 -19 1 86.56 117 HIS A C 1
ATOM 897 O O . HIS A 1 117 ? 6.484 -9.797 -18.719 1 86.56 117 HIS A O 1
ATOM 903 N N . TRP A 1 118 ? 7.719 -7.973 -18.578 1 82.81 118 TRP A N 1
ATOM 904 C CA . TRP A 1 118 ? 6.699 -7.207 -17.875 1 82.81 118 TRP A CA 1
ATOM 905 C C . TRP A 1 118 ? 5.973 -6.262 -18.812 1 82.81 118 TRP A C 1
ATOM 907 O O . TRP A 1 118 ? 6.602 -5.438 -19.484 1 82.81 118 TRP A O 1
ATOM 917 N N . SER A 1 119 ? 4.766 -6.547 -19.109 1 71.12 119 SER A N 1
ATOM 918 C CA . SER A 1 119 ? 3.941 -5.613 -19.875 1 71.12 119 SER A CA 1
ATOM 919 C C . SER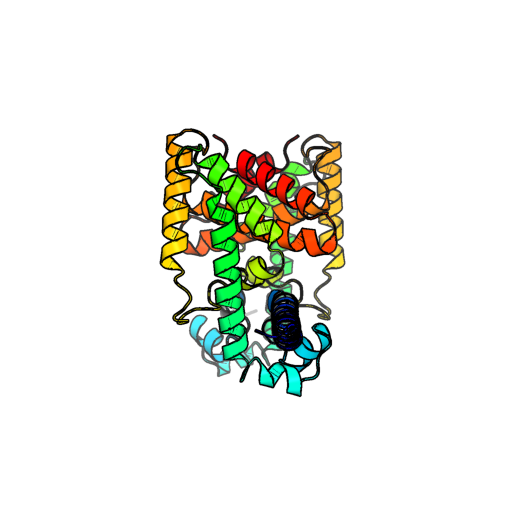 A 1 119 ? 2.896 -4.945 -18.984 1 71.12 119 SER A C 1
ATOM 921 O O . SER A 1 119 ? 1.815 -5.5 -18.766 1 71.12 119 SER A O 1
ATOM 923 N N . ALA A 1 120 ? 3.297 -4.035 -18.234 1 58.38 120 ALA A N 1
ATOM 924 C CA . ALA A 1 120 ? 2.422 -3.332 -17.297 1 58.38 120 ALA A CA 1
ATOM 925 C C . ALA A 1 120 ? 1.186 -2.787 -18.016 1 58.38 120 ALA A C 1
ATOM 927 O O . ALA A 1 120 ? 0.076 -2.852 -17.469 1 58.38 120 ALA A O 1
ATOM 928 N N . ASP A 1 121 ? 1.35 -2.248 -19.156 1 58.38 121 ASP A N 1
ATOM 929 C CA . ASP A 1 121 ? 0.314 -1.553 -19.922 1 58.38 121 ASP A CA 1
ATOM 930 C C . ASP A 1 121 ? -0.865 -2.479 -20.219 1 58.38 121 ASP A C 1
ATOM 932 O O . ASP A 1 121 ? -2.023 -2.07 -20.109 1 58.38 121 ASP A O 1
ATOM 936 N N . ASP A 1 122 ? -0.594 -3.697 -20.406 1 57.06 122 ASP A N 1
ATOM 937 C CA . ASP A 1 122 ? -1.672 -4.574 -20.844 1 57.06 122 ASP A CA 1
ATOM 938 C C . ASP A 1 122 ? -2.594 -4.945 -19.688 1 57.06 122 ASP A C 1
ATOM 940 O O . ASP A 1 122 ? -3.816 -4.953 -19.844 1 57.06 122 ASP A O 1
ATOM 944 N N . GLY A 1 123 ? -2.064 -5.098 -18.531 1 63.44 123 GLY A N 1
ATOM 945 C CA . GLY A 1 123 ? -2.875 -5.457 -17.375 1 63.44 123 GLY A CA 1
ATOM 946 C C . GLY A 1 123 ? -3.715 -4.305 -16.859 1 63.44 123 GLY A C 1
ATOM 947 O O . GLY A 1 123 ? -4.895 -4.48 -16.547 1 63.44 123 GLY A O 1
ATOM 948 N N . ASP A 1 124 ? -3.197 -3.205 -17.062 1 72.88 124 ASP A N 1
ATOM 949 C CA . ASP A 1 124 ? -3.9 -2.021 -16.578 1 72.88 124 ASP A CA 1
ATOM 950 C C . ASP A 1 124 ? -5.117 -1.709 -17.453 1 72.88 124 ASP A C 1
ATOM 952 O O . ASP A 1 124 ? -6.184 -1.374 -16.938 1 72.88 124 ASP A O 1
ATOM 956 N N . GLU A 1 125 ? -5 -1.891 -18.766 1 79.88 125 GLU A N 1
ATOM 957 C CA . GLU A 1 125 ? -6.105 -1.597 -19.672 1 79.88 125 GLU A CA 1
ATOM 958 C C . GLU A 1 125 ? -7.25 -2.588 -19.484 1 79.88 125 GLU A C 1
ATOM 960 O O . GLU A 1 125 ? -8.422 -2.209 -19.531 1 79.88 125 GLU A O 1
ATOM 965 N N . GLU A 1 126 ? -6.922 -3.812 -19.312 1 81.5 126 GLU A N 1
ATOM 966 C CA . GLU A 1 126 ? -7.941 -4.832 -19.094 1 81.5 126 GLU A CA 1
ATOM 967 C C . GLU A 1 126 ? -8.711 -4.57 -17.797 1 81.5 126 GLU A C 1
ATOM 969 O O . GLU A 1 126 ? -9.938 -4.711 -17.75 1 81.5 126 GLU A O 1
ATOM 974 N N . MET A 1 127 ? -8 -4.23 -16.828 1 87.56 127 MET A N 1
ATOM 975 C CA . MET A 1 127 ? -8.641 -3.945 -15.547 1 87.56 127 MET A CA 1
ATOM 976 C C . MET A 1 127 ? -9.523 -2.707 -15.641 1 87.56 127 MET A C 1
ATOM 978 O O . MET A 1 127 ? -10.625 -2.68 -15.086 1 87.56 127 MET A O 1
ATOM 982 N N . ARG A 1 128 ? -9.07 -1.758 -16.375 1 90.44 128 ARG A N 1
ATOM 983 C CA . ARG A 1 128 ? -9.859 -0.547 -16.578 1 90.44 128 ARG A CA 1
ATOM 984 C C . ARG A 1 128 ? -11.164 -0.861 -17.297 1 90.44 128 ARG A C 1
ATOM 986 O O . ARG A 1 128 ? -12.227 -0.339 -16.938 1 90.44 128 ARG A O 1
ATOM 993 N N . ALA A 1 129 ? -11.039 -1.678 -18.297 1 90.56 129 ALA A N 1
ATOM 994 C CA . ALA A 1 129 ? -12.227 -2.07 -19.047 1 90.56 129 ALA A CA 1
ATOM 995 C C . ALA A 1 129 ? -13.227 -2.801 -18.156 1 90.56 129 ALA A C 1
ATOM 997 O O . ALA A 1 129 ? -14.438 -2.619 -18.297 1 90.56 129 ALA A O 1
ATOM 998 N N . LEU A 1 130 ? -12.75 -3.596 -17.266 1 91.38 130 LEU A N 1
ATOM 999 C CA . LEU A 1 130 ? -13.617 -4.332 -16.344 1 91.38 130 LEU A CA 1
ATOM 1000 C C . LEU A 1 130 ? -14.312 -3.381 -15.375 1 91.38 130 LEU A C 1
ATOM 1002 O O . LEU A 1 130 ? -15.5 -3.545 -15.094 1 91.38 130 LEU A O 1
ATOM 1006 N N . VAL A 1 131 ? -13.617 -2.365 -14.914 1 94.81 131 VAL A N 1
ATOM 1007 C CA . VAL A 1 131 ? -14.195 -1.377 -14.008 1 94.81 131 VAL A CA 1
ATOM 1008 C C . VAL A 1 131 ? -15.273 -0.584 -14.734 1 94.81 131 VAL A C 1
ATOM 1010 O O . VAL A 1 131 ? -16.359 -0.377 -14.195 1 94.81 131 VAL A O 1
ATOM 1013 N N . ASP A 1 132 ? -14.977 -0.24 -15.93 1 95.25 132 ASP A N 1
ATOM 1014 C CA . ASP A 1 132 ? -15.953 0.52 -16.719 1 95.25 132 ASP A CA 1
ATOM 1015 C C . ASP A 1 132 ? -17.203 -0.314 -17 1 95.25 132 ASP A C 1
ATOM 1017 O O . ASP A 1 132 ? -18.312 0.195 -16.938 1 95.25 132 ASP A O 1
ATOM 1021 N N . ARG A 1 133 ? -16.953 -1.54 -17.344 1 95.12 133 ARG A N 1
ATOM 1022 C CA . ARG A 1 133 ? -18.094 -2.436 -17.578 1 95.12 133 ARG A CA 1
ATOM 1023 C C . ARG A 1 133 ? -18.906 -2.615 -16.297 1 95.12 133 ARG A C 1
ATOM 1025 O O . ARG A 1 133 ? -20.141 -2.617 -16.359 1 95.12 133 ARG A O 1
ATOM 1032 N N . ALA A 1 134 ? -18.266 -2.756 -15.156 1 96.44 134 ALA A N 1
ATOM 1033 C CA . ALA A 1 134 ? -18.953 -2.904 -13.883 1 96.44 134 ALA A CA 1
ATOM 1034 C C . ALA A 1 134 ? -19.781 -1.662 -13.562 1 96.44 134 ALA A C 1
ATOM 1036 O O . ALA A 1 134 ? -20.859 -1.763 -12.969 1 96.44 134 ALA A O 1
ATOM 1037 N N . ARG A 1 135 ? -19.281 -0.519 -13.953 1 96.75 135 ARG A N 1
ATOM 1038 C CA . ARG A 1 135 ? -20.031 0.725 -13.781 1 96.75 135 ARG A CA 1
ATOM 1039 C C . ARG A 1 135 ? -21.25 0.755 -14.688 1 96.75 135 ARG A C 1
ATOM 1041 O O . ARG A 1 135 ? -22.359 1.101 -14.25 1 96.75 135 ARG A O 1
ATOM 1048 N N . ALA A 1 136 ? -21.047 0.39 -15.914 1 96.06 136 ALA A N 1
ATOM 1049 C CA . ALA A 1 136 ? -22.156 0.354 -16.875 1 96.06 136 ALA A CA 1
ATOM 1050 C C . ALA A 1 136 ? -23.234 -0.614 -16.422 1 96.06 136 ALA A C 1
ATOM 1052 O O . ALA A 1 136 ? -24.422 -0.378 -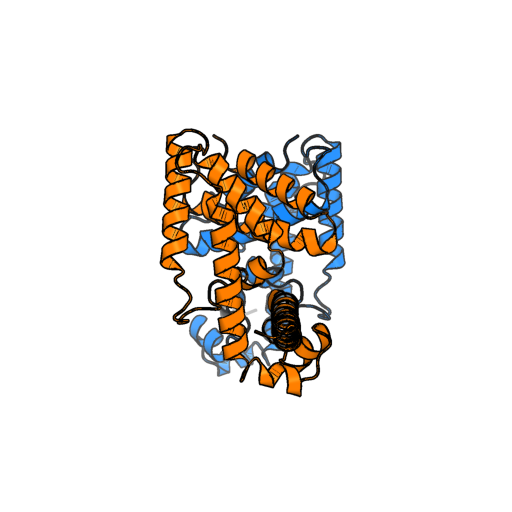16.656 1 96.06 136 ALA A O 1
ATOM 1053 N N . GLU A 1 137 ? -22.844 -1.641 -15.727 1 96.5 137 GLU A N 1
ATOM 1054 C CA . GLU A 1 137 ? -23.766 -2.662 -15.242 1 96.5 137 GLU A CA 1
ATOM 1055 C C . GLU A 1 137 ? -24.406 -2.24 -13.922 1 96.5 137 GLU A C 1
ATOM 1057 O O . GLU A 1 137 ? -25.297 -2.932 -13.406 1 96.5 137 GLU A O 1
ATOM 1062 N N . GLY A 1 138 ? -23.906 -1.159 -13.328 1 96.75 138 GLY A N 1
ATOM 1063 C CA . GLY A 1 138 ? -24.547 -0.576 -12.164 1 96.75 138 GLY A CA 1
ATOM 1064 C C . GLY A 1 138 ? -23.922 -1.017 -10.852 1 96.75 138 GLY A C 1
ATOM 1065 O O . GLY A 1 138 ? -24.422 -0.679 -9.773 1 96.75 138 GLY A O 1
ATOM 1066 N N . ALA A 1 139 ? -22.828 -1.745 -10.914 1 96 139 ALA A N 1
ATOM 1067 C CA . ALA A 1 139 ? -22.219 -2.287 -9.703 1 96 139 ALA A CA 1
ATOM 1068 C C . ALA A 1 139 ? -21.25 -1.282 -9.078 1 96 139 ALA A C 1
ATOM 1070 O O . ALA A 1 139 ? -21 -1.326 -7.871 1 96 139 ALA A O 1
ATOM 1071 N N . ILE A 1 140 ? -20.672 -0.428 -9.922 1 96.38 140 ILE A N 1
ATOM 1072 C CA . ILE A 1 140 ? -19.797 0.624 -9.438 1 96.38 140 ILE A CA 1
ATOM 1073 C C . ILE A 1 140 ? -20.469 1.984 -9.602 1 96.38 140 ILE A C 1
ATOM 1075 O O . ILE A 1 140 ? -21 2.291 -10.664 1 96.38 140 ILE A O 1
ATOM 1079 N N . GLY A 1 141 ? -20.469 2.775 -8.523 1 95.81 141 GLY A N 1
ATOM 1080 C CA . GLY A 1 141 ? -21.125 4.078 -8.547 1 95.81 141 GLY A CA 1
ATOM 1081 C C . GLY A 1 141 ? -20.562 5.004 -9.609 1 95.81 141 GLY A C 1
ATOM 1082 O O . GLY A 1 141 ? -19.344 5.016 -9.859 1 95.81 141 GLY A O 1
ATOM 1083 N N . THR A 1 142 ? -21.375 5.82 -10.211 1 93.56 142 THR A N 1
ATOM 1084 C CA . THR A 1 142 ? -20.984 6.73 -11.273 1 93.56 142 THR A CA 1
ATOM 1085 C C . THR A 1 142 ? -20.094 7.848 -10.734 1 93.56 142 THR A C 1
ATOM 1087 O O . THR A 1 142 ? -19.328 8.469 -11.484 1 93.56 142 THR A O 1
ATOM 1090 N N . GLY A 1 143 ? -20.141 8.07 -9.469 1 91.5 143 GLY A N 1
ATOM 1091 C CA . GLY A 1 143 ? -19.344 9.109 -8.859 1 91.5 143 GLY A CA 1
ATOM 1092 C C . GLY A 1 143 ? -17.938 8.648 -8.5 1 91.5 143 GLY A C 1
ATOM 1093 O O . GLY A 1 143 ? -17.109 9.438 -8.039 1 91.5 143 GLY A O 1
ATOM 1094 N N . ILE A 1 144 ? -17.672 7.383 -8.766 1 93 144 ILE A N 1
ATOM 1095 C CA . ILE A 1 144 ? -16.375 6.816 -8.445 1 93 144 ILE A CA 1
ATOM 1096 C C . ILE A 1 144 ? -15.5 6.801 -9.695 1 93 144 ILE A C 1
ATOM 1098 O O . ILE A 1 144 ? -15.75 6.035 -10.625 1 93 144 ILE A O 1
ATOM 1102 N N . PRO A 1 145 ? -14.484 7.633 -9.711 1 92.81 145 PRO A N 1
ATOM 1103 C CA . PRO A 1 145 ? -13.594 7.582 -10.867 1 92.81 145 PRO A CA 1
ATOM 1104 C C . PRO A 1 145 ? -12.969 6.203 -11.078 1 92.81 145 PRO A C 1
ATOM 1106 O O . PRO A 1 145 ? -12.664 5.508 -10.102 1 92.81 145 PRO A O 1
ATOM 1109 N N . THR A 1 146 ? -12.766 5.898 -12.344 1 92.25 146 THR A N 1
ATOM 1110 C CA . THR A 1 146 ? -12.164 4.617 -12.672 1 92.25 146 THR A CA 1
ATOM 1111 C C . THR A 1 146 ? -10.805 4.465 -11.992 1 92.25 146 THR A C 1
ATOM 1113 O O . THR A 1 146 ? -10.484 3.402 -11.453 1 92.25 146 THR A O 1
ATOM 1116 N N . SER A 1 147 ? -10.062 5.504 -11.977 1 89.06 147 SER A N 1
ATOM 1117 C CA . SER A 1 147 ? -8.742 5.473 -11.359 1 89.06 147 SER A CA 1
ATOM 1118 C C . SER A 1 147 ? -8.836 5.148 -9.875 1 89.06 147 SER A C 1
ATOM 1120 O O . SER A 1 147 ? -8.031 4.383 -9.344 1 89.06 147 SER A O 1
ATOM 1122 N N . TRP A 1 148 ? -9.797 5.668 -9.203 1 91.81 148 TRP A N 1
ATOM 1123 C CA . TRP A 1 148 ? -9.961 5.387 -7.777 1 91.81 148 TRP A CA 1
ATOM 1124 C C . TRP A 1 148 ? -10.367 3.934 -7.555 1 91.81 148 TRP A C 1
ATOM 1126 O O . TRP A 1 148 ? -9.812 3.26 -6.68 1 91.81 148 TRP A O 1
ATOM 1136 N N . ALA A 1 149 ? -11.344 3.463 -8.32 1 93.81 149 ALA A N 1
ATOM 1137 C CA . ALA A 1 149 ? -11.781 2.076 -8.188 1 93.81 149 ALA A CA 1
ATOM 1138 C C . ALA A 1 149 ? -10.609 1.112 -8.359 1 93.81 149 ALA A C 1
ATOM 1140 O O . ALA A 1 149 ? -10.477 0.152 -7.594 1 93.81 149 ALA A O 1
ATOM 1141 N N . LEU A 1 150 ? -9.773 1.419 -9.32 1 90.75 150 LEU A N 1
ATOM 1142 C CA . LEU A 1 150 ? -8.617 0.565 -9.578 1 90.75 150 LEU A CA 1
ATOM 1143 C C . LEU A 1 150 ? -7.617 0.644 -8.43 1 90.75 150 LEU A C 1
ATOM 1145 O O . LEU A 1 150 ? -7.09 -0.38 -7.996 1 90.75 150 LEU A O 1
ATOM 1149 N N . ASN A 1 151 ? -7.309 1.807 -7.945 1 89.25 151 ASN A N 1
ATOM 1150 C CA . ASN A 1 151 ? -6.375 1.964 -6.836 1 89.25 151 ASN A CA 1
ATOM 1151 C C . ASN A 1 151 ? -6.891 1.287 -5.57 1 89.25 151 ASN A C 1
ATOM 1153 O O . ASN A 1 151 ? -6.117 0.673 -4.832 1 89.25 151 ASN A O 1
ATOM 1157 N N . LEU A 1 152 ? -8.203 1.456 -5.344 1 92.31 152 LEU A N 1
ATOM 1158 C CA . LEU A 1 152 ? -8.805 0.755 -4.219 1 92.31 152 LEU A CA 1
ATOM 1159 C C . LEU A 1 152 ? -8.648 -0.754 -4.371 1 92.31 152 LEU A C 1
ATOM 1161 O O . LEU A 1 152 ? -8.328 -1.45 -3.404 1 92.31 152 LEU A O 1
ATOM 1165 N N . PHE A 1 153 ? -8.891 -1.289 -5.59 1 92.69 153 PHE A N 1
ATOM 1166 C CA . PHE A 1 153 ? -8.742 -2.709 -5.883 1 92.69 153 PHE A CA 1
ATOM 1167 C C . PHE A 1 153 ? -7.344 -3.195 -5.508 1 92.69 153 PHE A C 1
ATOM 1169 O O . PHE A 1 153 ? -7.199 -4.168 -4.766 1 92.69 153 PHE A O 1
ATOM 1176 N N . TYR A 1 154 ? -6.391 -2.523 -5.93 1 88.94 154 TYR A N 1
ATOM 1177 C CA . TYR A 1 154 ? -5.016 -2.945 -5.703 1 88.94 154 TYR A CA 1
ATOM 1178 C C . TYR A 1 154 ? -4.625 -2.758 -4.238 1 88.94 154 TYR A C 1
ATOM 1180 O O . TYR A 1 154 ? -3.877 -3.564 -3.682 1 88.94 154 TYR A O 1
ATOM 1188 N N . ALA A 1 155 ? -5.082 -1.682 -3.633 1 89.06 155 ALA A N 1
ATOM 1189 C CA . ALA A 1 155 ? -4.816 -1.468 -2.215 1 89.06 155 ALA A CA 1
ATOM 1190 C C . ALA A 1 155 ? -5.359 -2.621 -1.373 1 89.06 155 ALA A C 1
ATOM 1192 O O . ALA A 1 155 ? -4.691 -3.09 -0.448 1 89.06 155 ALA A O 1
ATOM 1193 N N . LEU A 1 156 ? -6.5 -3.051 -1.719 1 92.94 156 LEU A N 1
ATOM 1194 C CA . LEU A 1 156 ? -7.125 -4.141 -0.974 1 92.94 156 LEU A CA 1
ATOM 1195 C C . LEU A 1 156 ? -6.418 -5.465 -1.254 1 92.94 156 LEU A C 1
ATOM 1197 O O . LEU A 1 156 ? -6.281 -6.301 -0.359 1 92.94 156 LEU A O 1
ATOM 1201 N N . LEU A 1 157 ? -6.027 -5.633 -2.477 1 90.81 157 LEU A N 1
ATOM 1202 C CA . LEU A 1 157 ? -5.254 -6.82 -2.83 1 90.81 157 LEU A CA 1
ATOM 1203 C C . LEU A 1 157 ? -3.982 -6.91 -1.991 1 90.81 157 LEU A C 1
ATOM 1205 O O . LEU A 1 157 ? -3.701 -7.949 -1.39 1 90.81 157 LEU A O 1
ATOM 1209 N N . TYR A 1 158 ? -3.305 -5.836 -1.891 1 86.31 158 TYR A N 1
ATOM 1210 C CA . TYR A 1 158 ? -2.061 -5.789 -1.133 1 86.31 158 TYR A CA 1
ATOM 1211 C C . TYR A 1 158 ? -2.32 -5.977 0.357 1 86.31 158 TYR A C 1
ATOM 1213 O O . TYR A 1 158 ? -1.634 -6.754 1.021 1 86.31 158 TYR A O 1
ATOM 1221 N N . THR A 1 159 ? -3.299 -5.293 0.807 1 88.06 159 THR A N 1
ATOM 1222 C CA . THR A 1 159 ? -3.633 -5.371 2.225 1 88.06 159 THR A CA 1
ATOM 1223 C C . THR A 1 159 ? -3.998 -6.801 2.619 1 88.06 159 THR A C 1
ATOM 1225 O O . THR A 1 159 ? -3.508 -7.316 3.625 1 88.06 159 THR A O 1
ATOM 1228 N N . ALA A 1 160 ? -4.773 -7.406 1.81 1 91.88 160 ALA A N 1
ATOM 1229 C CA . ALA A 1 160 ? -5.219 -8.766 2.104 1 91.88 160 ALA A CA 1
ATOM 1230 C C . ALA A 1 160 ? -4.055 -9.75 2.043 1 91.88 160 ALA A C 1
ATOM 1232 O O . ALA A 1 160 ? -3.949 -10.648 2.879 1 91.88 160 ALA A O 1
ATOM 1233 N N . ALA A 1 161 ? -3.242 -9.57 1.076 1 86.81 161 ALA A N 1
ATOM 1234 C CA . ALA A 1 161 ? -2.072 -10.438 0.964 1 86.81 161 ALA A CA 1
ATOM 1235 C C . ALA A 1 161 ? -1.16 -10.289 2.178 1 86.81 161 ALA A C 1
ATOM 1237 O O . ALA A 1 161 ? -0.642 -11.281 2.699 1 86.81 161 ALA A O 1
ATOM 1238 N N . GLU A 1 162 ? -1.004 -9.109 2.643 1 82.81 162 GLU A N 1
ATOM 1239 C CA . GLU A 1 162 ? -0.126 -8.828 3.777 1 82.81 162 GLU A CA 1
ATOM 1240 C C . GLU A 1 162 ? -0.7 -9.398 5.07 1 82.81 162 GLU A C 1
ATOM 1242 O O . GLU A 1 162 ? 0.019 -10.031 5.852 1 82.81 162 GLU A O 1
ATOM 1247 N N . VAL A 1 163 ? -1.983 -9.211 5.254 1 85.19 163 VAL A N 1
ATOM 1248 C CA . VAL A 1 163 ? -2.588 -9.641 6.512 1 85.19 163 VAL A CA 1
ATOM 1249 C C . VAL A 1 163 ? -2.672 -11.164 6.555 1 85.19 163 VAL A C 1
ATOM 1251 O O . VAL A 1 163 ? -2.658 -11.758 7.633 1 85.19 163 VAL A O 1
ATOM 1254 N N . SER A 1 164 ? -2.816 -11.727 5.371 1 82.25 164 SER A N 1
ATOM 1255 C CA . SER A 1 164 ? -2.893 -13.18 5.293 1 82.25 164 SER A CA 1
ATOM 1256 C C . SER A 1 164 ? -1.576 -13.828 5.711 1 82.25 164 SER A C 1
ATOM 1258 O O . SER A 1 164 ? -1.54 -15.008 6.055 1 82.25 164 SER A O 1
ATOM 1260 N N . ASN A 1 165 ? -0.541 -13.094 5.711 1 75.81 165 ASN A N 1
ATOM 1261 C CA . ASN A 1 165 ? 0.761 -13.602 6.133 1 75.81 165 ASN A CA 1
ATOM 1262 C C . ASN A 1 165 ? 0.964 -13.438 7.637 1 75.81 165 ASN A C 1
ATOM 1264 O O . ASN A 1 165 ? 1.946 -13.93 8.195 1 75.81 165 ASN A O 1
ATOM 1268 N N . GLN A 1 166 ? 0.034 -12.812 8.312 1 75.25 166 GLN A N 1
ATOM 1269 C CA . GLN A 1 166 ? 0.239 -12.477 9.719 1 75.25 166 GLN A CA 1
ATOM 1270 C C . GLN A 1 166 ? -0.906 -13 10.578 1 75.25 166 GLN A C 1
ATOM 1272 O O . GLN A 1 166 ? -0.733 -13.953 11.336 1 75.25 166 GLN A O 1
ATOM 1277 N N . ASP A 1 167 ? -2.086 -12.438 10.336 1 78 167 ASP A N 1
ATOM 1278 C CA . ASP A 1 167 ? -3.082 -12.453 11.398 1 78 167 ASP A CA 1
ATOM 1279 C C . ASP A 1 167 ? -4.332 -13.219 10.977 1 78 167 ASP A C 1
ATOM 1281 O O . ASP A 1 167 ? -5.078 -13.719 11.82 1 78 167 ASP A O 1
ATOM 1285 N N . LEU A 1 168 ? -4.586 -13.328 9.656 1 86.38 168 LEU A N 1
ATOM 1286 C CA . LEU A 1 168 ? -5.852 -13.883 9.195 1 86.38 168 LEU A CA 1
ATOM 1287 C C . LEU A 1 168 ? -5.621 -14.984 8.164 1 86.38 168 LEU A C 1
ATOM 1289 O O . LEU A 1 168 ? -4.723 -14.883 7.328 1 86.38 168 LEU A O 1
ATOM 1293 N N . PRO A 1 169 ? -6.492 -16.031 8.297 1 90.31 169 PRO A N 1
ATOM 1294 C CA . PRO A 1 169 ? -6.449 -17 7.195 1 90.31 169 PRO A CA 1
ATOM 1295 C C . PRO A 1 169 ? -6.688 -16.344 5.836 1 90.31 169 PRO A C 1
ATOM 1297 O O . PRO A 1 169 ? -7.469 -15.398 5.727 1 90.31 169 PRO A O 1
ATOM 1300 N N . ARG A 1 170 ? -6.016 -16.891 4.863 1 89.75 170 ARG A N 1
ATOM 1301 C CA . ARG A 1 170 ? -6.016 -16.312 3.525 1 89.75 170 ARG A CA 1
ATOM 1302 C C . ARG A 1 170 ? -7.438 -16.156 2.998 1 89.75 170 ARG A C 1
ATOM 1304 O O . ARG A 1 170 ? -7.777 -15.125 2.408 1 89.75 170 ARG A O 1
ATOM 1311 N N . HIS A 1 171 ? -8.281 -17.172 3.225 1 90.38 171 HIS A N 1
ATOM 1312 C CA . HIS A 1 171 ? -9.641 -17.109 2.691 1 90.38 171 HIS A CA 1
ATOM 1313 C C . HIS A 1 171 ? -10.453 -16.031 3.379 1 90.38 171 HIS A C 1
ATOM 1315 O O . HIS A 1 171 ? -11.305 -15.398 2.752 1 90.38 171 HIS A O 1
ATOM 1321 N N . VAL A 1 172 ? -10.172 -15.773 4.664 1 92.75 172 VAL A N 1
ATOM 1322 C CA . VAL A 1 172 ? -10.859 -14.719 5.402 1 92.75 172 VAL A CA 1
ATOM 1323 C C . VAL A 1 172 ? -10.406 -13.352 4.898 1 92.75 172 VAL A C 1
ATOM 1325 O O . VAL A 1 172 ? -11.234 -12.461 4.684 1 92.75 172 VAL A O 1
ATOM 1328 N N . ALA A 1 173 ? -9.102 -13.203 4.664 1 93.56 173 ALA A N 1
ATOM 1329 C CA . ALA A 1 173 ? -8.562 -11.953 4.121 1 93.56 173 ALA A CA 1
ATOM 1330 C C . ALA A 1 173 ? -9.164 -11.656 2.748 1 93.56 173 ALA A C 1
ATOM 1332 O O . ALA A 1 173 ? -9.508 -10.508 2.451 1 93.56 173 ALA A O 1
ATOM 1333 N N . ALA A 1 174 ? -9.297 -12.68 1.936 1 93.88 174 ALA A N 1
ATOM 1334 C CA . ALA A 1 174 ? -9.883 -12.523 0.607 1 93.88 174 ALA A CA 1
ATOM 1335 C C . ALA A 1 174 ? -11.344 -12.078 0.7 1 93.88 174 ALA A C 1
ATOM 1337 O O . ALA A 1 174 ? -11.773 -11.188 -0.037 1 93.88 174 ALA A O 1
ATOM 1338 N N . ASP A 1 175 ? -12.078 -12.68 1.607 1 94.62 175 ASP A N 1
ATOM 1339 C CA . ASP A 1 175 ? -13.484 -12.32 1.794 1 94.62 175 ASP A CA 1
ATOM 1340 C C . ASP A 1 175 ? -13.617 -10.859 2.227 1 94.62 175 ASP A C 1
ATOM 1342 O O . ASP A 1 175 ? -14.492 -10.141 1.738 1 94.62 175 ASP A O 1
ATOM 1346 N N . LEU A 1 176 ? -12.758 -10.484 3.123 1 93.94 176 LEU A N 1
ATOM 1347 C CA . LEU A 1 176 ? -12.789 -9.109 3.609 1 93.94 176 LEU A CA 1
ATOM 1348 C C . LEU A 1 176 ? -12.438 -8.133 2.492 1 93.94 176 LEU A C 1
ATOM 1350 O O . LEU A 1 176 ? -13.062 -7.078 2.365 1 93.94 176 LEU A O 1
ATOM 1354 N N . ALA A 1 177 ? -11.438 -8.445 1.671 1 95.44 177 ALA A N 1
ATOM 1355 C CA . ALA A 1 177 ? -11.055 -7.594 0.551 1 95.44 177 ALA A CA 1
ATOM 1356 C C . ALA A 1 177 ? -12.203 -7.43 -0.438 1 95.44 177 ALA A C 1
ATOM 1358 O O . ALA A 1 177 ? -12.492 -6.316 -0.881 1 95.44 177 ALA A O 1
ATOM 1359 N N . VAL A 1 178 ? -12.828 -8.555 -0.7 1 95.5 178 VAL A N 1
ATOM 1360 C CA . VAL A 1 178 ? -13.945 -8.531 -1.634 1 95.5 178 VAL A CA 1
ATOM 1361 C C . VAL A 1 178 ? -15.078 -7.68 -1.062 1 95.5 178 VAL A C 1
ATOM 1363 O O . VAL A 1 178 ? -15.641 -6.828 -1.76 1 95.5 178 VAL A O 1
ATOM 1366 N N . GLN A 1 179 ? -15.422 -7.863 0.167 1 94.56 179 GLN A N 1
ATOM 1367 C CA . GLN A 1 179 ? -16.484 -7.109 0.817 1 94.56 179 GLN A CA 1
ATOM 1368 C C . GLN A 1 179 ? -16.172 -5.617 0.844 1 94.56 179 GLN A C 1
ATOM 1370 O O . GLN A 1 179 ? -17.031 -4.789 0.525 1 94.56 179 GLN A O 1
ATOM 1375 N N . SER A 1 180 ? -14.945 -5.293 1.243 1 94.75 180 SER A N 1
ATOM 1376 C CA . SER A 1 180 ? -14.539 -3.893 1.302 1 94.75 180 SER A CA 1
ATOM 1377 C C . SER A 1 180 ? -14.586 -3.246 -0.079 1 94.75 180 SER A C 1
ATOM 1379 O O . SER A 1 180 ? -14.992 -2.09 -0.215 1 94.75 180 SER A O 1
ATOM 1381 N N . PHE A 1 181 ? -14.164 -3.992 -1.146 1 96.12 181 PHE A N 1
ATOM 1382 C CA . PHE A 1 181 ? -14.172 -3.447 -2.498 1 96.12 181 PHE A CA 1
ATOM 1383 C C . PHE A 1 181 ? -15.602 -3.193 -2.969 1 96.12 181 PHE A C 1
ATOM 1385 O O . PHE A 1 181 ? -15.922 -2.09 -3.412 1 96.12 181 PHE A O 1
ATOM 1392 N N . ARG A 1 182 ? -16.422 -4.211 -2.793 1 94.69 182 ARG A N 1
ATOM 1393 C CA . ARG A 1 182 ? -17.812 -4.109 -3.23 1 94.69 182 ARG A CA 1
ATOM 1394 C C . ARG A 1 182 ? -18.516 -2.941 -2.551 1 94.69 182 ARG A C 1
ATOM 1396 O O . ARG A 1 182 ? -19.203 -2.156 -3.207 1 94.69 182 ARG A O 1
ATOM 1403 N N . ARG A 1 183 ? -18.344 -2.773 -1.298 1 93.5 183 ARG A N 1
ATOM 1404 C CA . ARG A 1 183 ? -18.984 -1.702 -0.542 1 93.5 183 ARG A CA 1
ATOM 1405 C C . ARG A 1 183 ? -18.359 -0.351 -0.871 1 93.5 183 ARG A C 1
ATOM 1407 O O . ARG A 1 183 ? -19.062 0.657 -0.966 1 93.5 183 ARG A O 1
ATOM 1414 N N . GLY A 1 184 ? -17.062 -0.354 -1.023 1 92.75 184 GLY A N 1
ATOM 1415 C CA . GLY A 1 184 ? -16.344 0.886 -1.25 1 92.75 184 GLY A CA 1
ATOM 1416 C C . GLY A 1 184 ? -16.672 1.535 -2.58 1 92.75 184 GLY A C 1
ATOM 1417 O O . GLY A 1 184 ? -16.547 2.752 -2.732 1 92.75 184 GLY A O 1
ATOM 1418 N N . VAL A 1 185 ? -17.109 0.715 -3.557 1 93.75 185 VAL A N 1
ATOM 1419 C CA . VAL A 1 185 ? -17.344 1.266 -4.891 1 93.75 185 VAL A CA 1
ATOM 1420 C C . VAL A 1 185 ? -18.844 1.243 -5.203 1 93.75 185 VAL A C 1
ATOM 1422 O O . VAL A 1 185 ? -19.25 1.605 -6.309 1 93.75 185 VAL A O 1
ATOM 1425 N N . ALA A 1 186 ? -19.594 0.809 -4.309 1 92.31 186 ALA A N 1
ATOM 1426 C CA . ALA A 1 186 ? -21.031 0.666 -4.543 1 92.31 186 ALA A CA 1
ATOM 1427 C C . ALA A 1 186 ? -21.672 2.016 -4.844 1 92.31 186 ALA A C 1
ATOM 1429 O O . ALA A 1 186 ? -21.156 3.061 -4.43 1 92.31 186 ALA A O 1
ATOM 1430 N N . PRO A 1 187 ? -22.672 1.982 -5.656 1 88.5 187 PRO A N 1
ATOM 1431 C CA . PRO A 1 187 ? -23.406 3.215 -5.961 1 88.5 187 PRO A CA 1
ATOM 1432 C C . PRO A 1 187 ? -23.969 3.893 -4.715 1 88.5 187 PRO A C 1
ATOM 1434 O O . PRO A 1 187 ? -24.266 3.219 -3.723 1 88.5 187 PRO A O 1
ATOM 1437 N N . MET B 1 1 ? 15.477 42.75 18.141 1 62.25 1 MET B N 1
ATOM 1438 C CA . MET B 1 1 ? 15.664 41.969 16.938 1 62.25 1 MET B CA 1
ATOM 1439 C C . MET B 1 1 ? 15.453 42.781 15.688 1 62.25 1 MET B C 1
ATOM 1441 O O . MET B 1 1 ? 14.367 43.312 15.461 1 62.25 1 MET B O 1
ATOM 1445 N N . THR B 1 2 ? 16.469 43.219 15.086 1 77.06 2 THR B N 1
ATOM 1446 C CA . THR B 1 2 ? 16.391 44.125 13.953 1 77.06 2 THR B CA 1
ATOM 1447 C C . THR B 1 2 ? 15.68 43.469 12.773 1 77.06 2 THR B C 1
ATOM 1449 O O . THR B 1 2 ? 15.555 42.25 12.727 1 77.06 2 THR B O 1
ATOM 1452 N N . THR B 1 3 ? 14.945 44.312 12.094 1 84.88 3 THR B N 1
ATOM 1453 C CA . THR B 1 3 ? 14.219 43.938 10.898 1 84.88 3 THR B CA 1
ATOM 1454 C C . THR B 1 3 ? 15.07 43.031 10.016 1 84.88 3 THR B C 1
ATOM 1456 O O . THR B 1 3 ? 14.562 42.062 9.43 1 84.88 3 THR B O 1
ATOM 1459 N N . THR B 1 4 ? 16.312 43.344 10.008 1 80.12 4 THR B N 1
ATOM 1460 C CA . THR B 1 4 ? 17.234 42.531 9.188 1 80.12 4 THR B CA 1
ATOM 1461 C C . THR B 1 4 ? 17.375 41.125 9.75 1 80.12 4 THR B C 1
ATOM 1463 O O . THR B 1 4 ? 17.391 40.156 9 1 80.12 4 THR B O 1
ATOM 1466 N N . GLU B 1 5 ? 17.5 41.125 11.078 1 82.38 5 GLU B N 1
ATOM 1467 C CA . GLU B 1 5 ? 17.625 39.844 11.734 1 82.38 5 GLU B CA 1
ATOM 1468 C C . GLU B 1 5 ? 16.375 39 11.547 1 82.38 5 GLU B C 1
ATOM 1470 O O . GLU B 1 5 ? 16.453 37.781 11.367 1 82.38 5 GLU B O 1
ATOM 1475 N N . GLN B 1 6 ? 15.289 39.625 11.594 1 81.62 6 GLN B N 1
ATOM 1476 C CA . GLN B 1 6 ? 14.016 38.969 11.398 1 81.62 6 GLN B CA 1
ATOM 1477 C C . GLN B 1 6 ? 13.875 38.438 9.969 1 81.62 6 GLN B C 1
ATOM 1479 O O . GLN B 1 6 ? 13.352 37.344 9.742 1 81.62 6 GLN B O 1
ATOM 1484 N N . ASN B 1 7 ? 14.312 39.25 9.062 1 79 7 ASN B N 1
ATOM 1485 C CA . ASN B 1 7 ? 14.273 38.844 7.656 1 79 7 ASN B CA 1
ATOM 1486 C C . ASN B 1 7 ? 15.188 37.656 7.383 1 79 7 ASN B C 1
ATOM 1488 O O . ASN B 1 7 ? 14.836 36.75 6.609 1 79 7 ASN B O 1
ATOM 1492 N N . GLU B 1 8 ? 16.297 37.75 8.125 1 77.19 8 GLU B N 1
ATOM 1493 C CA . GLU B 1 8 ? 17.234 36.625 7.945 1 77.19 8 GLU B CA 1
ATOM 1494 C C . GLU B 1 8 ? 16.688 35.344 8.547 1 77.19 8 GLU B C 1
ATOM 1496 O O . GLU B 1 8 ? 16.859 34.25 7.973 1 77.19 8 GLU B O 1
ATOM 1501 N N . ARG B 1 9 ? 16.047 35.531 9.648 1 82.06 9 ARG B N 1
ATOM 1502 C CA . ARG B 1 9 ? 15.438 34.406 10.305 1 82.06 9 ARG B CA 1
ATOM 1503 C C . ARG B 1 9 ? 14.312 33.812 9.445 1 82.06 9 ARG B C 1
ATOM 1505 O O . ARG B 1 9 ? 14.172 32.594 9.344 1 82.06 9 ARG B O 1
ATOM 1512 N N . GLY B 1 10 ? 13.641 34.594 8.836 1 84.5 10 GLY B N 1
ATOM 1513 C CA . GLY B 1 10 ? 12.57 34.188 7.934 1 84.5 10 GLY B CA 1
ATOM 1514 C C . GLY B 1 10 ? 13.078 33.5 6.688 1 84.5 10 GLY B C 1
ATOM 1515 O O . GLY B 1 10 ? 12.523 32.469 6.273 1 84.5 10 GLY B O 1
ATOM 1516 N N . ALA B 1 11 ? 14.086 34.125 6.125 1 84.12 11 ALA B N 1
ATOM 1517 C CA . ALA B 1 11 ? 14.68 33.562 4.926 1 84.12 11 ALA B CA 1
ATOM 1518 C C . ALA B 1 11 ? 15.273 32.188 5.219 1 84.12 11 ALA B C 1
ATOM 1520 O O . ALA B 1 11 ? 15.117 31.234 4.426 1 84.12 11 ALA B O 1
ATOM 1521 N N . ARG B 1 12 ? 15.906 32.062 6.348 1 88.44 12 ARG B N 1
ATOM 1522 C CA . ARG B 1 12 ? 16.484 30.797 6.77 1 88.44 12 ARG B CA 1
ATOM 1523 C C . ARG B 1 12 ? 15.406 29.75 7.004 1 88.44 12 ARG B C 1
ATOM 1525 O O . ARG B 1 12 ? 15.562 28.594 6.637 1 88.44 12 ARG B O 1
ATOM 1532 N N . ALA B 1 13 ? 14.359 30.203 7.562 1 91.31 13 ALA B N 1
ATOM 1533 C CA . ALA B 1 13 ? 13.242 29.312 7.836 1 91.31 13 ALA B CA 1
ATOM 1534 C C . ALA B 1 13 ? 12.586 28.844 6.539 1 91.31 13 ALA B C 1
ATOM 1536 O O . ALA B 1 13 ? 12.211 27.672 6.414 1 91.31 13 ALA B O 1
ATOM 1537 N N . ARG B 1 14 ? 12.5 29.719 5.648 1 92.19 14 ARG B N 1
ATOM 1538 C CA . ARG B 1 14 ? 11.906 29.375 4.359 1 92.19 14 ARG B CA 1
ATOM 1539 C C . ARG B 1 14 ? 12.766 28.359 3.611 1 92.19 14 ARG B C 1
ATOM 1541 O O . ARG B 1 14 ? 12.242 27.422 3.004 1 92.19 14 ARG B O 1
ATOM 1548 N N . THR B 1 15 ? 14.016 28.562 3.693 1 93.56 15 THR B N 1
ATOM 1549 C CA . THR B 1 15 ? 14.93 27.656 3.021 1 93.56 15 THR B CA 1
ATOM 1550 C C . THR B 1 15 ? 14.875 26.266 3.662 1 93.56 15 THR B C 1
ATOM 1552 O O . THR B 1 15 ? 14.828 25.25 2.963 1 93.56 15 THR B O 1
ATOM 1555 N N . ARG B 1 16 ? 14.922 26.234 4.945 1 95.81 16 ARG B N 1
ATOM 1556 C CA . ARG B 1 16 ? 14.844 24.969 5.668 1 95.81 16 ARG B CA 1
ATOM 1557 C C . ARG B 1 16 ? 13.57 24.203 5.289 1 95.81 16 ARG B C 1
ATOM 1559 O O . ARG B 1 16 ? 13.625 23 5.023 1 95.81 16 ARG B O 1
ATOM 1566 N N . SER B 1 17 ? 12.469 24.938 5.25 1 95.5 17 SER B N 1
ATOM 1567 C CA . SER B 1 17 ? 11.188 24.328 4.902 1 95.5 17 SER B CA 1
ATOM 1568 C C . SER B 1 17 ? 11.195 23.812 3.463 1 95.5 17 SER B C 1
ATOM 1570 O O . SER B 1 17 ? 10.648 22.75 3.174 1 95.5 17 SER B O 1
ATOM 1572 N N . ALA B 1 18 ? 11.781 24.594 2.652 1 96.19 18 ALA B N 1
ATOM 1573 C CA . ALA B 1 18 ? 11.867 24.188 1.248 1 96.19 18 ALA B CA 1
ATOM 1574 C C . ALA B 1 18 ? 12.648 22.891 1.089 1 96.19 18 ALA B C 1
ATOM 1576 O O . ALA B 1 18 ? 12.281 22.031 0.279 1 96.19 18 ALA B O 1
ATOM 1577 N N . VAL B 1 19 ? 13.672 22.766 1.83 1 97.25 19 VAL B N 1
ATOM 1578 C CA . VAL B 1 19 ? 14.492 21.562 1.772 1 97.25 19 VAL B CA 1
ATOM 1579 C C . VAL B 1 19 ? 13.711 20.375 2.314 1 97.25 19 VAL B C 1
ATOM 1581 O O . VAL B 1 19 ? 13.734 19.281 1.727 1 97.25 19 VAL B O 1
ATOM 1584 N N . LEU B 1 20 ? 13.008 20.578 3.395 1 97.62 20 LEU B N 1
ATOM 1585 C CA . LEU B 1 20 ? 12.203 19.516 3.961 1 97.62 20 LEU B CA 1
ATOM 1586 C C . LEU B 1 20 ? 11.117 19.078 2.986 1 97.62 20 LEU B C 1
ATOM 1588 O O . LEU B 1 20 ? 10.875 17.875 2.812 1 97.62 20 LEU B O 1
ATOM 1592 N N . ASP B 1 21 ? 10.516 20.031 2.32 1 96.12 21 ASP B N 1
ATOM 1593 C CA . ASP B 1 21 ? 9.469 19.734 1.345 1 96.12 21 ASP B CA 1
ATOM 1594 C C . ASP B 1 21 ? 10.047 18.953 0.157 1 96.12 21 ASP B C 1
ATOM 1596 O O . ASP B 1 21 ? 9.43 18 -0.327 1 96.12 21 ASP B O 1
ATOM 1600 N N . ALA B 1 22 ? 11.156 19.359 -0.226 1 97.31 22 ALA B N 1
ATOM 1601 C CA . ALA B 1 22 ? 11.836 18.672 -1.325 1 97.31 22 ALA B CA 1
ATOM 1602 C C . ALA B 1 22 ? 12.227 17.25 -0.934 1 97.31 22 ALA B C 1
ATOM 1604 O O . ALA B 1 22 ? 12.109 16.328 -1.74 1 97.31 22 ALA B O 1
ATOM 1605 N N . ALA B 1 23 ? 12.711 17.125 0.274 1 97.88 23 ALA B N 1
ATOM 1606 C CA . ALA B 1 23 ? 13.078 15.797 0.779 1 97.88 23 ALA B CA 1
ATOM 1607 C C . ALA B 1 23 ? 11.859 14.875 0.84 1 97.88 23 ALA B C 1
ATOM 1609 O O . ALA B 1 23 ? 11.938 13.711 0.445 1 97.88 23 ALA B O 1
ATOM 1610 N N . ALA B 1 24 ? 10.758 15.406 1.319 1 95.88 24 ALA B N 1
ATOM 1611 C CA . ALA B 1 24 ? 9.523 14.625 1.38 1 95.88 24 ALA B CA 1
ATOM 1612 C C . ALA B 1 24 ? 9.109 14.148 -0.007 1 95.88 24 ALA B C 1
ATOM 1614 O O . ALA B 1 24 ? 8.781 12.969 -0.191 1 95.88 24 ALA B O 1
ATOM 1615 N N . ALA B 1 25 ? 9.195 15.023 -0.939 1 93.5 25 ALA B N 1
ATOM 1616 C CA . ALA B 1 25 ? 8.805 14.695 -2.309 1 93.5 25 ALA B CA 1
ATOM 1617 C C . ALA B 1 25 ? 9.727 13.641 -2.906 1 93.5 25 ALA B C 1
ATOM 1619 O O . ALA B 1 25 ? 9.258 12.695 -3.553 1 93.5 25 ALA B O 1
ATOM 1620 N N . ALA B 1 26 ? 10.961 13.75 -2.66 1 94.75 26 ALA B N 1
ATOM 1621 C CA . ALA B 1 26 ? 11.938 12.828 -3.223 1 94.75 26 ALA B CA 1
ATOM 1622 C C . ALA B 1 26 ? 11.867 11.469 -2.535 1 94.75 26 ALA B C 1
ATOM 1624 O O . ALA B 1 26 ? 11.766 10.438 -3.199 1 94.75 26 ALA B O 1
ATOM 1625 N N . TRP B 1 27 ? 11.867 11.484 -1.214 1 94.56 27 TRP B N 1
ATOM 1626 C CA . TRP B 1 27 ? 12.016 10.258 -0.438 1 94.56 27 TRP B CA 1
ATOM 1627 C C . TRP B 1 27 ? 10.688 9.523 -0.326 1 94.56 27 TRP B C 1
ATOM 1629 O O . TRP B 1 27 ? 10.656 8.352 0.059 1 94.56 27 TRP B O 1
ATOM 1639 N N . ALA B 1 28 ? 9.547 10.18 -0.696 1 89.19 28 ALA B N 1
ATOM 1640 C CA . ALA B 1 28 ? 8.258 9.492 -0.806 1 89.19 28 ALA B CA 1
ATOM 1641 C C . ALA B 1 28 ? 8.305 8.422 -1.895 1 89.19 28 ALA B C 1
ATOM 1643 O O . ALA B 1 28 ? 7.715 7.352 -1.744 1 89.19 28 ALA B O 1
ATOM 1644 N N . HIS B 1 29 ? 9.094 8.633 -2.914 1 81.25 29 HIS B N 1
ATOM 1645 C CA . HIS B 1 29 ? 9.047 7.762 -4.082 1 81.25 29 HIS B CA 1
ATOM 1646 C C . HIS B 1 29 ? 10.352 6.996 -4.246 1 81.25 29 HIS B C 1
ATOM 1648 O O . HIS B 1 29 ? 10.359 5.887 -4.789 1 81.25 29 HIS B O 1
ATOM 1654 N N . ASP B 1 30 ? 11.375 7.617 -3.83 1 86.81 30 ASP B N 1
ATOM 1655 C CA . ASP B 1 30 ? 12.703 7.016 -3.896 1 86.81 30 ASP B CA 1
ATOM 1656 C C . ASP B 1 30 ? 13.531 7.379 -2.664 1 86.81 30 ASP B C 1
ATOM 1658 O O . ASP B 1 30 ? 14.219 8.398 -2.654 1 86.81 30 ASP B O 1
ATOM 1662 N N . PHE B 1 31 ? 13.555 6.43 -1.742 1 89.75 31 PHE B N 1
ATOM 1663 C CA . PHE B 1 31 ? 14.227 6.723 -0.482 1 89.75 31 PHE B CA 1
ATOM 1664 C C . PHE B 1 31 ? 15.742 6.742 -0.669 1 89.75 31 PHE B C 1
ATOM 1666 O O . PHE B 1 31 ? 16.469 7.203 0.21 1 89.75 31 PHE B O 1
ATOM 1673 N N . SER B 1 32 ? 16.25 6.367 -1.848 1 88.94 32 SER B N 1
ATOM 1674 C CA . SER B 1 32 ? 17.688 6.383 -2.119 1 88.94 32 SER B CA 1
ATOM 1675 C C . SER B 1 32 ? 18.109 7.699 -2.758 1 88.94 32 SER B C 1
ATOM 1677 O O . SER B 1 32 ? 19.312 7.934 -2.971 1 88.94 32 SER B O 1
ATOM 1679 N N . ALA B 1 33 ? 17.156 8.5 -2.98 1 94.31 33 ALA B N 1
ATOM 1680 C CA . ALA B 1 33 ? 17.484 9.781 -3.598 1 94.31 33 ALA B CA 1
ATOM 1681 C C . ALA B 1 33 ? 18.578 10.5 -2.816 1 94.31 33 ALA B C 1
ATOM 1683 O O . ALA B 1 33 ? 18.547 10.523 -1.583 1 94.31 33 ALA B O 1
ATOM 1684 N N . SER B 1 34 ? 19.469 11.141 -3.471 1 95.94 34 SER B N 1
ATOM 1685 C CA . SER B 1 34 ? 20.656 11.734 -2.867 1 95.94 34 SER B CA 1
ATOM 1686 C C . SER B 1 34 ? 20.375 13.133 -2.34 1 95.94 34 SER B C 1
ATOM 1688 O O . SER B 1 34 ? 19.359 13.75 -2.711 1 95.94 34 SER B O 1
ATOM 1690 N N . LEU B 1 35 ? 21.281 13.531 -1.495 1 97.19 35 LEU B N 1
ATOM 1691 C CA . LEU B 1 35 ? 21.188 14.898 -0.998 1 97.19 35 LEU B CA 1
ATOM 1692 C C . LEU B 1 35 ? 21.344 15.898 -2.135 1 97.19 35 LEU B C 1
ATOM 1694 O O . LEU B 1 35 ? 20.719 16.969 -2.115 1 97.19 35 LEU B O 1
ATOM 1698 N N . SER B 1 36 ? 22.109 15.531 -3.104 1 97 36 SER B N 1
ATOM 1699 C CA . SER B 1 36 ? 22.266 16.406 -4.266 1 97 36 SER B CA 1
ATOM 1700 C C . SER B 1 36 ? 20.953 16.547 -5.031 1 97 36 SER B C 1
ATOM 1702 O O . SER B 1 36 ? 20.594 17.641 -5.453 1 97 36 SER B O 1
ATOM 1704 N N . ALA B 1 37 ? 20.281 15.539 -5.219 1 97 37 ALA B N 1
ATOM 1705 C CA . ALA B 1 37 ? 18.984 15.57 -5.898 1 97 37 ALA B CA 1
ATOM 1706 C C . ALA B 1 37 ? 17.969 16.406 -5.117 1 97 37 ALA B C 1
ATOM 1708 O O . ALA B 1 37 ? 17.156 17.125 -5.711 1 97 37 ALA B O 1
ATOM 1709 N N . ILE B 1 38 ? 18 16.297 -3.816 1 97.94 38 ILE B N 1
ATOM 1710 C CA . ILE B 1 38 ? 17.094 17.031 -2.947 1 97.94 38 ILE B CA 1
ATOM 1711 C C . ILE B 1 38 ? 17.422 18.531 -3.01 1 97.94 38 ILE B C 1
ATOM 1713 O O . ILE B 1 38 ? 16.516 19.359 -3.09 1 97.94 38 ILE B O 1
ATOM 1717 N N . ALA B 1 39 ? 18.703 18.781 -2.98 1 97.88 39 ALA B N 1
ATOM 1718 C CA . ALA B 1 39 ? 19.125 20.172 -3.096 1 97.88 39 ALA B CA 1
ATOM 1719 C C . ALA B 1 39 ? 18.641 20.781 -4.402 1 97.88 39 ALA B C 1
ATOM 1721 O O . ALA B 1 39 ? 18.094 21.891 -4.406 1 97.88 39 ALA B O 1
ATOM 1722 N N . LEU B 1 40 ? 18.781 20.078 -5.434 1 97.38 40 LEU B N 1
ATOM 1723 C CA . LEU B 1 40 ? 18.328 20.531 -6.742 1 97.38 40 LEU B CA 1
ATOM 1724 C C . LEU B 1 40 ? 16.828 20.781 -6.73 1 97.38 40 LEU B C 1
ATOM 1726 O O . LEU B 1 40 ? 16.359 21.812 -7.242 1 97.38 40 LEU B O 1
ATOM 1730 N N . ARG B 1 41 ? 16.094 19.953 -6.137 1 96.06 41 ARG B N 1
ATOM 1731 C CA . ARG B 1 41 ? 14.641 20.078 -6.066 1 96.06 41 ARG B CA 1
ATOM 1732 C C . ARG B 1 41 ? 14.227 21.281 -5.23 1 96.06 41 ARG B C 1
ATOM 1734 O O . ARG B 1 41 ? 13.211 21.922 -5.512 1 96.06 41 ARG B O 1
ATOM 1741 N N . ALA B 1 42 ? 14.984 21.578 -4.238 1 97.19 42 ALA B N 1
ATOM 1742 C CA . ALA B 1 42 ? 14.703 22.688 -3.338 1 97.19 42 ALA B CA 1
ATOM 1743 C C . ALA B 1 42 ? 15.227 24 -3.91 1 97.19 42 ALA B C 1
ATOM 1745 O O . ALA B 1 42 ? 15.008 25.078 -3.33 1 97.19 42 ALA B O 1
ATOM 1746 N N . ASP B 1 43 ? 15.914 23.859 -5.02 1 97.38 43 ASP B N 1
ATOM 1747 C CA . ASP B 1 43 ? 16.516 25.016 -5.676 1 97.38 43 ASP B CA 1
ATOM 1748 C C . ASP B 1 43 ? 17.547 25.672 -4.77 1 97.38 43 ASP B C 1
ATOM 1750 O O . ASP B 1 43 ? 17.5 26.891 -4.562 1 97.38 43 ASP B O 1
ATOM 1754 N N . VAL B 1 44 ? 18.375 24.922 -4.188 1 96.94 44 VAL B N 1
ATOM 1755 C CA . VAL B 1 44 ? 19.5 25.391 -3.4 1 96.94 44 VAL B CA 1
ATOM 1756 C C . VAL B 1 44 ? 20.766 24.609 -3.793 1 96.94 44 VAL B C 1
ATOM 1758 O O . VAL B 1 44 ? 20.672 23.562 -4.43 1 96.94 44 VAL B O 1
ATOM 1761 N N . SER B 1 45 ? 21.844 25.188 -3.436 1 95.75 45 SER B N 1
ATOM 1762 C CA . SER B 1 45 ? 23.094 24.469 -3.666 1 95.75 45 SER B CA 1
ATOM 1763 C C . SER B 1 45 ? 23.297 23.375 -2.635 1 95.75 45 SER B C 1
ATOM 1765 O O . SER B 1 45 ? 22.719 23.406 -1.55 1 95.75 45 SER B O 1
ATOM 1767 N N . ARG B 1 46 ? 24.094 22.359 -2.979 1 94.31 46 ARG B N 1
ATOM 1768 C CA . ARG B 1 46 ? 24.453 21.312 -2.033 1 94.31 46 ARG B CA 1
ATOM 1769 C C . ARG B 1 46 ? 25.125 21.891 -0.794 1 94.31 46 ARG B C 1
ATOM 1771 O O . ARG B 1 46 ? 24.891 21.422 0.323 1 94.31 46 ARG B O 1
ATOM 1778 N N . SER B 1 47 ? 25.938 22.844 -1.027 1 95.19 47 SER B N 1
ATOM 1779 C CA . SER B 1 47 ? 26.625 23.5 0.084 1 95.19 47 SER B CA 1
ATOM 1780 C C . SER B 1 47 ? 25.625 24.141 1.039 1 95.19 47 SER B C 1
ATOM 1782 O O . SER B 1 47 ? 25.75 24.031 2.26 1 95.19 47 SER B O 1
ATOM 1784 N N . THR B 1 48 ? 24.688 24.797 0.55 1 95.25 48 THR B N 1
ATOM 1785 C CA . THR B 1 48 ? 23.625 25.391 1.352 1 95.25 48 THR B CA 1
ATOM 1786 C C . THR B 1 48 ? 22.875 24.328 2.15 1 95.25 48 THR B C 1
ATOM 1788 O O . THR B 1 48 ? 22.625 24.516 3.342 1 95.25 48 THR B O 1
ATOM 1791 N N . LEU B 1 49 ? 22.484 23.203 1.494 1 97.19 49 LEU B N 1
ATOM 1792 C CA . LEU B 1 49 ? 21.781 22.109 2.182 1 97.19 49 LEU B CA 1
ATOM 1793 C C . LEU B 1 49 ? 22.594 21.625 3.379 1 97.19 49 LEU B C 1
ATOM 1795 O O . LEU B 1 49 ? 22.047 21.406 4.457 1 97.19 49 LEU B O 1
ATOM 1799 N N . HIS B 1 50 ? 23.875 21.609 3.242 1 95.81 50 HIS B N 1
ATOM 1800 C CA . HIS B 1 50 ? 24.734 21.078 4.293 1 95.81 50 HIS B CA 1
ATOM 1801 C C . HIS B 1 50 ? 24.828 22.062 5.461 1 95.81 50 HIS B C 1
ATOM 1803 O O . HIS B 1 50 ? 25.141 21.656 6.586 1 95.81 50 HIS B O 1
ATOM 1809 N N . ARG B 1 51 ? 24.656 23.328 5.113 1 95.62 51 ARG B N 1
ATOM 1810 C CA . ARG B 1 51 ? 24.625 24.312 6.188 1 95.62 51 ARG B CA 1
ATOM 1811 C C . ARG B 1 51 ? 23.453 24.062 7.133 1 95.62 51 ARG B C 1
ATOM 1813 O O . ARG B 1 51 ? 23.547 24.328 8.328 1 95.62 51 ARG B O 1
ATOM 1820 N N . TYR B 1 52 ? 22.438 23.5 6.621 1 95.88 52 TYR B N 1
ATOM 1821 C CA . TYR B 1 52 ? 21.219 23.266 7.406 1 95.8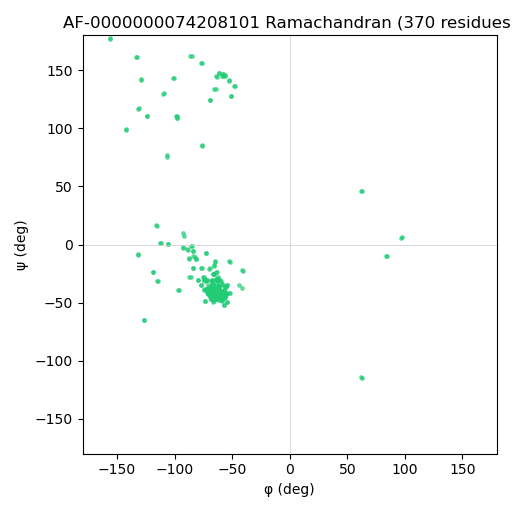8 52 TYR B CA 1
ATOM 1822 C C . TYR B 1 52 ? 21.188 21.844 7.965 1 95.88 52 TYR B C 1
ATOM 1824 O O . TYR B 1 52 ? 20.734 21.625 9.086 1 95.88 52 TYR B O 1
ATOM 1832 N N . PHE B 1 53 ? 21.641 20.938 7.137 1 97.44 53 PHE B N 1
ATOM 1833 C CA . PHE B 1 53 ? 21.625 19.516 7.492 1 97.44 53 PHE B CA 1
ATOM 1834 C C . PHE B 1 53 ? 22.984 18.875 7.211 1 97.44 53 PHE B C 1
ATOM 1836 O O . PHE B 1 53 ? 23.359 18.703 6.051 1 97.44 53 PHE B O 1
ATOM 1843 N N . THR B 1 54 ? 23.578 18.438 8.297 1 96 54 THR B N 1
ATOM 1844 C CA . THR B 1 54 ? 24.969 18.031 8.25 1 96 54 THR B CA 1
ATOM 1845 C C . THR B 1 54 ? 25.156 16.797 7.375 1 96 54 THR B C 1
ATOM 1847 O O . THR B 1 54 ? 26.188 16.625 6.723 1 96 54 THR B O 1
ATOM 1850 N N . ASP B 1 55 ? 24.125 15.906 7.438 1 96.25 55 ASP B N 1
ATOM 1851 C CA . ASP B 1 55 ? 24.188 14.672 6.664 1 96.25 55 ASP B CA 1
ATOM 1852 C C . ASP B 1 55 ? 22.797 14.117 6.383 1 96.25 55 ASP B C 1
ATOM 1854 O O . ASP B 1 55 ? 21.797 14.734 6.75 1 96.25 55 ASP B O 1
ATOM 1858 N N . ARG B 1 56 ? 22.719 13.07 5.668 1 96.5 56 ARG B N 1
ATOM 1859 C CA . ARG B 1 56 ? 21.469 12.438 5.254 1 96.5 56 ARG B CA 1
ATOM 1860 C C . ARG B 1 56 ? 20.594 12.109 6.461 1 96.5 56 ARG B C 1
ATOM 1862 O O . ARG B 1 56 ? 19.391 12.367 6.453 1 96.5 56 ARG B O 1
ATOM 1869 N N . GLN B 1 57 ? 21.234 11.578 7.508 1 95.81 57 GLN B N 1
ATOM 1870 C CA . GLN B 1 57 ? 20.469 11.18 8.68 1 95.81 57 GLN B CA 1
ATOM 1871 C C . GLN B 1 57 ? 19.859 12.391 9.383 1 95.81 57 GLN B C 1
ATOM 1873 O O . GLN B 1 57 ? 18.719 12.336 9.859 1 95.81 57 GLN B O 1
ATOM 1878 N N . ALA B 1 58 ? 20.594 13.359 9.453 1 96.94 58 ALA B N 1
ATOM 1879 C CA . ALA B 1 58 ? 20.094 14.578 10.07 1 96.94 58 ALA B CA 1
ATOM 1880 C C . ALA B 1 58 ? 18.859 15.094 9.336 1 96.94 58 ALA B C 1
ATOM 1882 O O . ALA B 1 58 ? 17.906 15.562 9.969 1 96.94 58 ALA B O 1
ATOM 1883 N N . LEU B 1 59 ? 18.906 15.07 7.996 1 97.81 59 LEU B N 1
ATOM 1884 C CA . LEU B 1 59 ? 17.766 15.508 7.203 1 97.81 59 LEU B CA 1
ATOM 1885 C C . LEU B 1 59 ? 16.578 14.562 7.383 1 97.81 59 LEU B C 1
ATOM 1887 O O . LEU B 1 59 ? 15.438 15.008 7.512 1 97.81 59 LEU B O 1
ATOM 1891 N N . ILE B 1 60 ? 16.812 13.305 7.438 1 96.88 60 ILE B N 1
ATOM 1892 C CA . ILE B 1 60 ? 15.766 12.312 7.664 1 96.88 60 ILE B CA 1
ATOM 1893 C C . ILE B 1 60 ? 15.086 12.57 9.008 1 96.88 60 ILE B C 1
ATOM 1895 O O . ILE B 1 60 ? 13.859 12.609 9.094 1 96.88 60 ILE B O 1
ATOM 1899 N N . ASP B 1 61 ? 15.906 12.758 10.016 1 96.12 61 ASP B N 1
ATOM 1900 C CA . ASP B 1 61 ? 15.375 12.984 11.359 1 96.12 61 ASP B CA 1
ATOM 1901 C C . ASP B 1 61 ? 14.531 14.266 11.406 1 96.12 61 ASP B C 1
ATOM 1903 O O . ASP B 1 61 ? 13.461 14.281 12.008 1 96.12 61 ASP B O 1
ATOM 1907 N N . ALA B 1 62 ? 15.047 15.234 10.805 1 96.94 62 ALA B N 1
ATOM 1908 C CA . ALA B 1 62 ? 14.328 16.516 10.789 1 96.94 62 ALA B CA 1
ATOM 1909 C C . ALA B 1 62 ? 12.992 16.375 10.062 1 96.94 62 ALA B C 1
ATOM 1911 O O . ALA B 1 62 ? 11.969 16.891 10.531 1 96.94 62 ALA B O 1
ATOM 1912 N N . LEU B 1 63 ? 12.992 15.719 8.93 1 96.94 63 LEU B N 1
ATOM 1913 C CA . LEU B 1 63 ? 11.766 15.508 8.172 1 96.94 63 LEU B CA 1
ATOM 1914 C C . LEU B 1 63 ? 10.781 14.648 8.961 1 96.94 63 LEU B C 1
ATOM 1916 O O . LEU B 1 63 ? 9.578 14.922 8.961 1 96.94 63 LEU B O 1
ATOM 1920 N N . LEU B 1 64 ? 11.266 13.625 9.602 1 94.62 64 LEU B N 1
ATOM 1921 C CA . LEU B 1 64 ? 10.438 12.766 10.438 1 94.62 64 LEU B CA 1
ATOM 1922 C C . LEU B 1 64 ? 9.734 13.57 11.523 1 94.62 64 LEU B C 1
ATOM 1924 O O . LEU B 1 64 ? 8.508 13.523 11.641 1 94.62 64 LEU B O 1
ATOM 1928 N N . LEU B 1 65 ? 10.5 14.305 12.227 1 93.62 65 LEU B N 1
ATOM 1929 C CA . LEU B 1 65 ? 9.961 15.086 13.336 1 93.62 65 LEU B CA 1
ATOM 1930 C C . LEU B 1 65 ? 8.977 16.125 12.836 1 93.62 65 LEU B C 1
ATOM 1932 O O . LEU B 1 65 ? 7.906 16.312 13.43 1 93.62 65 LEU B O 1
ATOM 1936 N N . ASP B 1 66 ? 9.352 16.797 11.781 1 93.69 66 ASP B N 1
ATOM 1937 C CA . ASP B 1 66 ? 8.469 17.812 11.203 1 93.69 66 ASP B CA 1
ATOM 1938 C C . ASP B 1 66 ? 7.156 17.188 10.734 1 93.69 66 ASP B C 1
ATOM 1940 O O . ASP B 1 66 ? 6.082 17.75 10.938 1 93.69 66 ASP B O 1
ATOM 1944 N N . SER B 1 67 ? 7.188 16.078 10.109 1 91.44 67 SER B N 1
ATOM 1945 C CA . SER B 1 67 ? 6.008 15.383 9.602 1 91.44 67 SER B CA 1
ATOM 1946 C C . SER B 1 67 ? 5.121 14.898 10.742 1 91.44 67 SER B C 1
ATOM 1948 O O . SER B 1 67 ? 3.896 15.023 10.688 1 91.44 67 SER B O 1
ATOM 1950 N N . LEU B 1 68 ? 5.715 14.352 11.758 1 85.81 68 LEU B N 1
ATOM 1951 C CA . LEU B 1 68 ? 4.961 13.898 12.93 1 85.81 68 LEU B CA 1
ATOM 1952 C C . LEU B 1 68 ? 4.25 15.07 13.602 1 85.81 68 LEU B C 1
ATOM 1954 O O . LEU B 1 68 ? 3.107 14.945 14.039 1 85.81 68 LEU B O 1
ATOM 1958 N N . ALA B 1 69 ? 4.953 16.172 13.688 1 86.75 69 ALA B N 1
ATOM 1959 C CA . ALA B 1 69 ? 4.367 17.359 14.281 1 86.75 69 ALA B CA 1
ATOM 1960 C C . ALA B 1 69 ? 3.146 17.828 13.492 1 86.75 69 ALA B C 1
ATOM 1962 O O . ALA B 1 69 ? 2.133 18.219 14.078 1 86.75 69 ALA B O 1
ATOM 1963 N N . ARG B 1 70 ? 3.26 17.781 12.227 1 85.94 70 ARG B N 1
ATOM 1964 C CA . ARG B 1 70 ? 2.139 18.172 11.383 1 85.94 70 ARG B CA 1
ATOM 1965 C C . ARG B 1 70 ? 0.962 17.219 11.555 1 85.94 70 ARG B C 1
ATOM 1967 O O . ARG B 1 70 ? -0.196 17.641 11.539 1 85.94 70 ARG B O 1
ATOM 1974 N N . LEU B 1 71 ? 1.27 16.016 11.641 1 79.06 71 LEU B N 1
ATOM 1975 C CA . LEU B 1 71 ? 0.226 15.016 11.852 1 79.06 71 LEU B CA 1
ATOM 1976 C C . LEU B 1 71 ? -0.497 15.258 13.172 1 79.06 71 LEU B C 1
ATOM 1978 O O . LEU B 1 71 ? -1.722 15.133 13.25 1 79.06 71 LEU B O 1
ATOM 1982 N N . GLU B 1 72 ? 0.205 15.578 14.18 1 75 72 GLU B N 1
ATOM 1983 C CA . GLU B 1 72 ? -0.351 15.836 15.508 1 75 72 GLU B CA 1
ATOM 1984 C C . GLU B 1 72 ? -1.218 17.094 15.508 1 75 72 GLU B C 1
ATOM 1986 O O . GLU B 1 72 ? -2.256 17.141 16.172 1 75 72 GLU B O 1
ATOM 1991 N N . THR B 1 73 ? -0.729 18.109 14.844 1 75.12 73 THR B N 1
ATOM 1992 C CA . THR B 1 73 ? -1.454 19.359 14.789 1 75.12 73 THR B CA 1
ATOM 1993 C C . THR B 1 73 ? -2.789 19.203 14.07 1 75.12 73 THR B C 1
ATOM 1995 O O . THR B 1 73 ? -3.785 19.812 14.445 1 75.12 73 THR B O 1
ATOM 1998 N N . SER B 1 74 ? -2.783 18.422 13.109 1 70.88 74 SER B N 1
ATOM 1999 C CA . SER B 1 74 ? -4.012 18.172 12.359 1 70.88 74 SER B CA 1
ATOM 2000 C C . SER B 1 74 ? -5.035 17.422 13.211 1 70.88 74 SER B C 1
ATOM 2002 O O . SER B 1 74 ? -6.242 17.547 12.977 1 70.88 74 SER B O 1
ATOM 2004 N N . ASP B 1 75 ? -4.586 16.609 14.133 1 63.47 75 ASP B N 1
ATOM 2005 C CA . ASP B 1 75 ? -5.418 15.797 15.016 1 63.47 75 ASP B CA 1
ATOM 2006 C C . ASP B 1 75 ? -6.078 16.656 16.094 1 63.47 75 ASP B C 1
ATOM 2008 O O . ASP B 1 75 ? -7.105 16.281 16.656 1 63.47 75 ASP B O 1
ATOM 2012 N N . ASP B 1 76 ? -5.406 17.719 16.516 1 58.16 76 ASP B N 1
ATOM 2013 C CA . ASP B 1 76 ? -5.91 18.562 17.594 1 58.16 76 ASP B CA 1
ATOM 2014 C C . ASP B 1 76 ? -7.348 19 17.328 1 58.16 76 ASP B C 1
ATOM 2016 O O . ASP B 1 76 ? -8.078 19.328 18.266 1 58.16 76 ASP B O 1
ATOM 2020 N N . GLY B 1 77 ? -7.812 18.859 16.156 1 55.16 77 GLY B N 1
ATOM 2021 C CA . GLY B 1 77 ? -9.211 19.188 15.93 1 55.16 77 GLY B CA 1
ATOM 2022 C C . GLY B 1 77 ? -10.164 18.062 16.281 1 55.16 77 GLY B C 1
ATOM 2023 O O . GLY B 1 77 ? -11.375 18.266 16.328 1 55.16 77 GLY B O 1
ATOM 2024 N N . ALA B 1 78 ? -9.617 16.828 16.328 1 57.84 78 ALA B N 1
ATOM 2025 C CA . ALA B 1 78 ? -10.508 15.711 16.656 1 57.84 78 ALA B CA 1
ATOM 2026 C C . ALA B 1 78 ? -10.828 15.688 18.156 1 57.84 78 ALA B C 1
ATOM 2028 O O . ALA B 1 78 ? -9.93 15.609 18.984 1 57.84 78 ALA B O 1
ATOM 2029 N N . GLU B 1 79 ? -11.797 16.438 18.578 1 58.16 79 GLU B N 1
ATOM 2030 C CA . GLU B 1 79 ? -12.25 16.578 19.953 1 58.16 79 GLU B CA 1
ATOM 2031 C C . GLU B 1 79 ? -12.805 15.258 20.5 1 58.16 79 GLU B C 1
ATOM 2033 O O . GLU B 1 79 ? -13.383 14.477 19.75 1 58.16 79 GLU B O 1
ATOM 2038 N N . ALA B 1 80 ? -12.414 14.82 21.766 1 59.22 80 ALA B N 1
ATOM 2039 C CA . ALA B 1 80 ? -12.859 13.656 22.531 1 59.22 80 ALA B CA 1
ATOM 2040 C C . ALA B 1 80 ? -14.367 13.453 22.406 1 59.22 80 ALA B C 1
ATOM 2042 O O . ALA B 1 80 ? -14.852 12.32 22.422 1 59.22 80 ALA B O 1
ATOM 2043 N N . ALA B 1 81 ? -15.055 14.469 22.094 1 72.81 81 ALA B N 1
ATOM 2044 C CA . ALA B 1 81 ? -16.5 14.352 22.172 1 72.81 81 ALA B CA 1
ATOM 2045 C C . ALA B 1 81 ? -17.094 13.93 20.828 1 72.81 81 ALA B C 1
ATOM 2047 O O . ALA B 1 81 ? -18.266 13.578 20.734 1 72.81 81 ALA B O 1
ATOM 2048 N N . GLN B 1 82 ? -16.234 13.555 19.906 1 88.12 82 GLN B N 1
ATOM 2049 C CA . GLN B 1 82 ? -16.75 13.195 18.578 1 88.12 82 GLN B CA 1
ATOM 2050 C C . GLN B 1 82 ? -16.828 11.68 18.406 1 88.12 82 GLN B C 1
ATOM 2052 O O . GLN B 1 82 ? -16.047 10.945 19.031 1 88.12 82 GLN B O 1
ATOM 2057 N N . PRO B 1 83 ? -17.922 11.273 17.688 1 94.38 83 PRO B N 1
ATOM 2058 C CA . PRO B 1 83 ? -17.953 9.844 17.359 1 94.38 83 PRO B CA 1
ATOM 2059 C C . PRO B 1 83 ? -16.625 9.359 16.781 1 94.38 83 PRO B C 1
ATOM 2061 O O . PRO B 1 83 ? -15.984 10.078 16 1 94.38 83 PRO B O 1
ATOM 2064 N N . ALA B 1 84 ? -16.188 8.234 17.219 1 93.94 84 ALA B N 1
ATOM 2065 C CA . ALA B 1 84 ? -14.867 7.703 16.859 1 93.94 84 ALA B CA 1
ATOM 2066 C C . ALA B 1 84 ? -14.688 7.625 15.352 1 93.94 84 ALA B C 1
ATOM 2068 O O . ALA B 1 84 ? -13.602 7.875 14.836 1 93.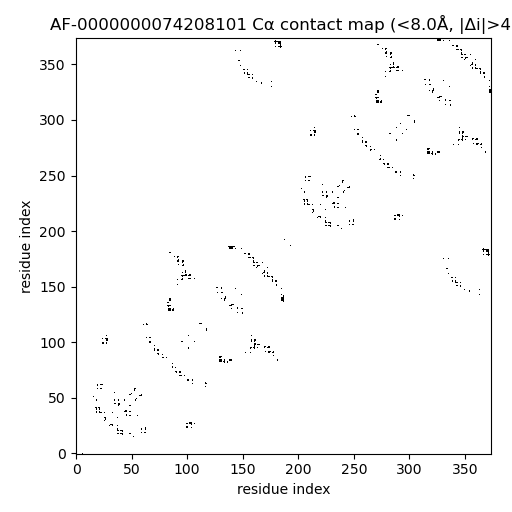94 84 ALA B O 1
ATOM 2069 N N . ILE B 1 85 ? -15.766 7.332 14.625 1 95.06 85 ILE B N 1
ATOM 2070 C CA . ILE B 1 85 ? -15.672 7.207 13.18 1 95.06 85 ILE B CA 1
ATOM 2071 C C . ILE B 1 85 ? -15.352 8.57 12.562 1 95.06 85 ILE B C 1
ATOM 2073 O O . ILE B 1 85 ? -14.625 8.648 11.562 1 95.06 85 ILE B O 1
ATOM 2077 N N . GLU B 1 86 ? -15.836 9.633 13.125 1 93.38 86 GLU B N 1
ATOM 2078 C CA . GLU B 1 86 ? -15.547 10.977 12.633 1 93.38 86 GLU B CA 1
ATOM 2079 C C . GLU B 1 86 ? -14.094 11.367 12.914 1 93.38 86 GLU B C 1
ATOM 2081 O O . GLU B 1 86 ? -13.477 12.078 12.117 1 93.38 86 GLU B O 1
ATOM 2086 N N . VAL B 1 87 ? -13.641 10.898 14.031 1 91.12 87 VAL B N 1
ATOM 2087 C CA . VAL B 1 87 ? -12.242 11.141 14.352 1 91.12 87 VAL B CA 1
ATOM 2088 C C . VAL B 1 87 ? -11.352 10.414 13.344 1 91.12 87 VAL B C 1
ATOM 2090 O O . VAL B 1 87 ? -10.391 10.992 12.828 1 91.12 87 VAL B O 1
ATOM 2093 N N . LEU B 1 88 ? -11.664 9.203 13.031 1 92.56 88 LEU B N 1
ATOM 2094 C CA . LEU B 1 88 ? -10.93 8.445 12.031 1 92.56 88 LEU B CA 1
ATOM 2095 C C . LEU B 1 88 ? -10.969 9.148 10.672 1 92.56 88 LEU B C 1
ATOM 2097 O O . LEU B 1 88 ? -9.953 9.227 9.977 1 92.56 88 LEU B O 1
ATOM 2101 N N . GLU B 1 89 ? -12.141 9.68 10.344 1 93.31 89 GLU B N 1
ATOM 2102 C CA . GLU B 1 89 ? -12.289 10.414 9.086 1 93.31 89 GLU B CA 1
ATOM 2103 C C . GLU B 1 89 ? -11.406 11.656 9.07 1 93.31 89 GLU B C 1
ATOM 2105 O O . GLU B 1 89 ? -10.797 11.977 8.047 1 93.31 89 GLU B O 1
ATOM 2110 N N . HIS B 1 90 ? -11.375 12.312 10.172 1 90.19 90 HIS B N 1
ATOM 2111 C CA . HIS B 1 90 ? -10.531 13.492 10.273 1 90.19 90 HIS B CA 1
ATOM 2112 C C . HIS B 1 90 ? -9.062 13.141 10.078 1 90.19 90 HIS B C 1
ATOM 2114 O O . HIS B 1 90 ? -8.336 13.852 9.375 1 90.19 90 HIS B O 1
ATOM 2120 N N . PHE B 1 91 ? -8.695 12.047 10.664 1 88.06 91 PHE B N 1
ATOM 2121 C CA . PHE B 1 91 ? -7.32 11.602 10.516 1 88.06 91 PHE B CA 1
ATOM 2122 C C . PHE B 1 91 ? -7.02 11.25 9.062 1 88.06 91 PHE B C 1
ATOM 2124 O O . PHE B 1 91 ? -5.945 11.57 8.555 1 88.06 91 PHE B O 1
ATOM 2131 N N . LEU B 1 92 ? -7.906 10.602 8.445 1 91.44 92 LEU B N 1
ATOM 2132 C CA . LEU B 1 92 ? -7.738 10.234 7.043 1 91.44 92 LEU B CA 1
ATOM 2133 C C . LEU B 1 92 ? -7.59 11.469 6.164 1 91.44 92 LEU B C 1
ATOM 2135 O O . LEU B 1 92 ? -6.652 11.562 5.367 1 91.44 92 LEU B O 1
ATOM 2139 N N . ARG B 1 93 ? -8.406 12.492 6.359 1 91.25 93 ARG B N 1
ATOM 2140 C CA . ARG B 1 93 ? -8.359 13.719 5.582 1 91.25 93 ARG B CA 1
ATOM 2141 C C . ARG B 1 93 ? -7.055 14.469 5.824 1 91.25 93 ARG B C 1
ATOM 2143 O O . ARG B 1 93 ? -6.406 14.922 4.879 1 91.25 93 ARG B O 1
ATOM 2150 N N . ALA B 1 94 ? -6.742 14.578 7.094 1 87.06 94 ALA B N 1
ATOM 2151 C CA . ALA B 1 94 ? -5.516 15.281 7.457 1 87.06 94 ALA B CA 1
ATOM 2152 C C . ALA B 1 94 ? -4.293 14.586 6.859 1 87.06 94 ALA B C 1
ATOM 2154 O O . ALA B 1 94 ? -3.367 15.25 6.387 1 87.06 94 ALA B O 1
ATOM 2155 N N . GLY B 1 95 ? -4.289 13.297 6.918 1 88.75 95 GLY B N 1
ATOM 2156 C CA . GLY B 1 95 ? -3.191 12.539 6.34 1 88.75 95 GLY B CA 1
ATOM 2157 C C . GLY B 1 95 ? -3.059 12.727 4.84 1 88.75 95 GLY B C 1
ATOM 2158 O O . GLY B 1 95 ? -1.952 12.922 4.332 1 88.75 95 GLY B O 1
ATOM 2159 N N . VAL B 1 96 ? -4.172 12.68 4.156 1 90.5 96 VAL B N 1
ATOM 2160 C CA . VAL B 1 96 ? -4.156 12.859 2.709 1 90.5 96 VAL B CA 1
ATOM 2161 C C . VAL B 1 96 ? -3.619 14.25 2.371 1 90.5 96 VAL B C 1
ATOM 2163 O O . VAL B 1 96 ? -2.863 14.414 1.409 1 90.5 96 VAL B O 1
ATOM 2166 N N . GLU B 1 97 ? -3.93 15.203 3.186 1 86.94 97 GLU B N 1
ATOM 2167 C CA . GLU B 1 97 ? -3.488 16.578 2.963 1 86.94 97 GLU B CA 1
ATOM 2168 C C . GLU B 1 97 ? -1.972 16.703 3.084 1 86.94 97 GLU B C 1
ATOM 2170 O O . GLU B 1 97 ? -1.357 17.547 2.438 1 86.94 97 GLU B O 1
ATOM 2175 N N . MET B 1 98 ? -1.422 15.828 3.807 1 88.31 98 MET B N 1
ATOM 2176 C CA . MET B 1 98 ? 0.023 15.852 4.012 1 88.31 98 MET B CA 1
ATOM 2177 C C . MET B 1 98 ? 0.755 15.312 2.785 1 88.31 98 MET B C 1
ATOM 2179 O O . MET B 1 98 ? 1.956 15.539 2.625 1 88.31 98 MET B O 1
ATOM 2183 N N . GLY B 1 99 ? 0.116 14.578 1.957 1 86.69 99 GLY B N 1
ATOM 2184 C CA . GLY B 1 99 ? 0.649 14.164 0.667 1 86.69 99 GLY B CA 1
ATOM 2185 C C . GLY B 1 99 ? 1.897 13.312 0.782 1 86.69 99 GLY B C 1
ATOM 2186 O O . GLY B 1 99 ? 1.903 12.305 1.493 1 86.69 99 GLY B O 1
ATOM 2187 N N . ASP B 1 100 ? 2.973 13.875 0.301 1 89.75 100 ASP B N 1
ATOM 2188 C CA . ASP B 1 100 ? 4.238 13.148 0.219 1 89.75 100 ASP B CA 1
ATOM 2189 C C . ASP B 1 100 ? 4.754 12.789 1.609 1 89.75 100 ASP B C 1
ATOM 2191 O O . ASP B 1 100 ? 5.402 11.758 1.788 1 89.75 100 ASP B O 1
ATOM 2195 N N . ARG B 1 101 ? 4.441 13.578 2.584 1 91.38 101 ARG B N 1
ATOM 2196 C CA . ARG B 1 101 ? 4.93 13.336 3.938 1 91.38 101 ARG B CA 1
ATOM 2197 C C . ARG B 1 101 ? 4.324 12.055 4.512 1 91.38 101 ARG B C 1
ATOM 2199 O O . ARG B 1 101 ? 4.984 11.336 5.266 1 91.38 101 ARG B O 1
ATOM 2206 N N . VAL B 1 102 ? 3.117 11.789 4.148 1 87.44 102 VAL B N 1
ATOM 2207 C CA . VAL B 1 102 ? 2.467 10.586 4.645 1 87.44 102 VAL B CA 1
ATOM 2208 C C . VAL B 1 102 ? 3.094 9.352 3.988 1 87.44 102 VAL B C 1
ATOM 2210 O O . VAL B 1 102 ? 3.295 8.328 4.641 1 87.44 102 VAL B O 1
ATOM 2213 N N . ILE B 1 103 ? 3.342 9.469 2.738 1 86.5 103 ILE B N 1
ATOM 2214 C CA . ILE B 1 103 ? 4 8.367 2.037 1 86.5 103 ILE B CA 1
ATOM 2215 C C . ILE B 1 103 ? 5.391 8.141 2.627 1 86.5 103 ILE B C 1
ATOM 2217 O O . ILE B 1 103 ? 5.777 7.004 2.898 1 86.5 103 ILE B O 1
ATOM 2221 N N . PHE B 1 104 ? 6.133 9.242 2.916 1 91 104 PHE B N 1
ATOM 2222 C CA . PHE B 1 104 ? 7.438 9.188 3.562 1 91 104 PHE B CA 1
ATOM 2223 C C . PHE B 1 104 ? 7.348 8.469 4.902 1 91 104 PHE B C 1
ATOM 2225 O O . PHE B 1 104 ? 8.195 7.629 5.227 1 91 104 PHE B O 1
ATOM 2232 N N . LEU B 1 105 ? 6.309 8.688 5.645 1 86.12 105 LEU B N 1
ATOM 2233 C CA . LEU B 1 105 ? 6.18 8.188 7.008 1 86.12 105 LEU B CA 1
ATOM 2234 C C . LEU B 1 105 ? 5.766 6.719 7.008 1 86.12 105 LEU B C 1
ATOM 2236 O O . LEU B 1 105 ? 6.238 5.934 7.836 1 86.12 105 LEU B O 1
ATOM 2240 N N . PHE B 1 106 ? 4.992 6.316 5.934 1 78.31 106 PHE B N 1
ATOM 2241 C CA . PHE B 1 106 ? 4.27 5.078 6.203 1 78.31 106 PHE B CA 1
ATOM 2242 C C . PHE B 1 106 ? 4.441 4.09 5.059 1 78.31 106 PHE B C 1
ATOM 2244 O O . PHE B 1 106 ? 4.004 2.941 5.152 1 78.31 106 PHE B O 1
ATOM 2251 N N . ALA B 1 107 ? 5.02 4.516 3.947 1 74.88 107 ALA B N 1
ATOM 2252 C CA . ALA B 1 107 ? 5.125 3.641 2.783 1 74.88 107 ALA B CA 1
ATOM 2253 C C . ALA B 1 107 ? 5.965 2.404 3.096 1 74.88 107 ALA B C 1
ATOM 2255 O O . ALA B 1 107 ? 5.746 1.336 2.52 1 74.88 107 ALA B O 1
ATOM 2256 N N . ASP B 1 108 ? 6.93 2.521 3.996 1 74.31 108 ASP B N 1
ATOM 2257 C CA . ASP B 1 108 ? 7.777 1.427 4.461 1 74.31 108 ASP B CA 1
ATOM 2258 C C . ASP B 1 108 ? 7.711 1.284 5.98 1 74.31 108 ASP B C 1
ATOM 2260 O O . ASP B 1 108 ? 8.242 2.123 6.711 1 74.31 108 ASP B O 1
ATOM 2264 N N . PRO B 1 109 ? 7.07 0.146 6.367 1 69.38 109 PRO B N 1
ATOM 2265 C CA . PRO B 1 109 ? 6.867 -0.006 7.812 1 69.38 109 PRO B CA 1
ATOM 2266 C C . PRO B 1 109 ? 8.18 -0.148 8.578 1 69.38 109 PRO B C 1
ATOM 2268 O O . PRO B 1 109 ? 8.211 0.049 9.797 1 69.38 109 PRO B O 1
ATOM 2271 N N . ASN B 1 110 ? 9.227 -0.402 7.875 1 73.19 110 ASN B N 1
ATOM 2272 C CA . ASN B 1 110 ? 10.5 -0.631 8.547 1 73.19 110 ASN B CA 1
ATOM 2273 C C . ASN B 1 110 ? 11.445 0.561 8.391 1 73.19 110 ASN B C 1
ATOM 2275 O O . ASN B 1 110 ? 12.578 0.531 8.875 1 73.19 110 ASN B O 1
ATOM 2279 N N . ARG B 1 111 ? 11.055 1.529 7.773 1 81.56 111 ARG B N 1
ATOM 2280 C CA . ARG B 1 111 ? 11.914 2.648 7.395 1 81.56 111 ARG B CA 1
ATOM 2281 C C . ARG B 1 111 ? 12.57 3.275 8.617 1 81.56 111 ARG B C 1
ATOM 2283 O O . ARG B 1 111 ? 13.734 3.664 8.578 1 81.56 111 ARG B O 1
ATOM 2290 N N . PHE B 1 112 ? 11.836 3.307 9.711 1 88 112 PHE B N 1
ATOM 2291 C CA . PHE B 1 112 ? 12.344 4.043 10.867 1 88 112 PHE B CA 1
ATOM 2292 C C . PHE B 1 112 ? 12.602 3.1 12.031 1 88 112 PHE B C 1
ATOM 2294 O O . PHE B 1 112 ? 12.594 3.523 13.195 1 88 112 PHE B O 1
ATOM 2301 N N . GLU B 1 113 ? 12.656 1.892 11.672 1 80.88 113 GLU B N 1
ATOM 2302 C CA . GLU B 1 113 ? 13 0.925 12.719 1 80.88 113 GLU B CA 1
ATOM 2303 C C . GLU B 1 113 ? 14.266 1.337 13.461 1 80.88 113 GLU B C 1
ATOM 2305 O O . GLU B 1 113 ? 15.289 1.627 12.836 1 80.88 113 GLU B O 1
ATOM 2310 N N . GLY B 1 114 ? 14.18 1.381 14.742 1 82.69 114 GLY B N 1
ATOM 2311 C CA . GLY B 1 114 ? 15.336 1.724 15.555 1 82.69 114 GLY B CA 1
ATOM 2312 C C . GLY B 1 114 ? 15.547 3.219 15.695 1 82.69 114 GLY B C 1
ATOM 2313 O O . GLY B 1 114 ? 16.422 3.662 16.438 1 82.69 114 GLY B O 1
ATOM 2314 N N . ASN B 1 115 ? 14.805 4 14.922 1 89.31 115 ASN B N 1
ATOM 2315 C CA . ASN B 1 115 ? 14.93 5.449 15.047 1 89.31 115 ASN B CA 1
ATOM 2316 C C . ASN B 1 115 ? 14.367 5.953 16.375 1 89.31 115 ASN B C 1
ATOM 2318 O O . ASN B 1 115 ? 13.219 5.664 16.703 1 89.31 115 ASN B O 1
ATOM 2322 N N . PRO B 1 116 ? 15.117 6.629 17.109 1 86.69 116 PRO B N 1
ATOM 2323 C CA . PRO B 1 116 ? 14.68 7.047 18.438 1 86.69 116 PRO B CA 1
ATOM 2324 C C . PRO B 1 116 ? 13.477 7.988 18.406 1 86.69 116 PRO B C 1
ATOM 2326 O O . PRO B 1 116 ? 12.781 8.141 19.406 1 86.69 116 PRO B O 1
ATOM 2329 N N . HIS B 1 117 ? 13.289 8.656 17.328 1 86.56 117 HIS B N 1
ATOM 2330 C CA . HIS B 1 117 ? 12.195 9.609 17.234 1 86.56 117 HIS B CA 1
ATOM 2331 C C . HIS B 1 117 ? 10.914 8.93 16.766 1 86.56 117 HIS B C 1
ATOM 2333 O O . HIS B 1 117 ? 9.859 9.57 16.688 1 86.56 117 HIS B O 1
ATOM 2339 N N . TRP B 1 118 ? 11.016 7.738 16.312 1 82.69 118 TRP B N 1
ATOM 2340 C CA . TRP B 1 118 ? 9.867 6.996 15.797 1 82.69 118 TRP B CA 1
ATOM 2341 C C . TRP B 1 118 ? 9.312 6.059 16.859 1 82.69 118 TRP B C 1
ATOM 2343 O O . TRP B 1 118 ? 10.039 5.219 17.406 1 82.69 118 TRP B O 1
ATOM 2353 N N . SER B 1 119 ? 8.188 6.367 17.375 1 70.75 119 SER B N 1
ATOM 2354 C CA . SER B 1 119 ? 7.504 5.445 18.281 1 70.75 119 SER B CA 1
ATOM 2355 C C . SER B 1 119 ? 6.297 4.805 17.609 1 70.75 119 SER B C 1
ATOM 2357 O O . SER B 1 119 ? 5.207 5.379 17.594 1 70.75 119 SER B O 1
ATOM 2359 N N . ALA B 1 120 ? 6.535 3.902 16.781 1 58.12 120 ALA B N 1
ATOM 2360 C CA . ALA B 1 120 ? 5.484 3.221 16.016 1 58.12 120 ALA B CA 1
ATOM 2361 C C . ALA B 1 120 ? 4.395 2.689 16.953 1 58.12 120 ALA B C 1
ATOM 2363 O O . ALA B 1 120 ? 3.207 2.771 16.625 1 58.12 120 ALA B O 1
ATOM 2364 N N . ASP B 1 121 ? 4.766 2.148 18.047 1 58.28 121 ASP B N 1
ATOM 2365 C CA . ASP B 1 121 ? 3.881 1.468 18.984 1 58.28 121 ASP B CA 1
ATOM 2366 C C . ASP B 1 121 ? 2.789 2.408 19.484 1 58.28 121 ASP B C 1
ATOM 2368 O O . ASP B 1 121 ? 1.627 2.014 19.594 1 58.28 121 ASP B O 1
ATOM 2372 N N . ASP B 1 122 ? 3.1 3.627 19.625 1 57.09 122 ASP B N 1
ATOM 2373 C CA . ASP B 1 122 ? 2.133 4.52 20.25 1 57.09 122 ASP B CA 1
ATOM 2374 C C . ASP B 1 122 ? 1.022 4.906 19.281 1 57.09 122 ASP B C 1
ATOM 2376 O O . ASP B 1 122 ? -0.153 4.934 19.641 1 57.09 122 ASP B O 1
ATOM 2380 N N . GLY B 1 123 ? 1.334 5.047 18.047 1 63.38 123 GLY B N 1
ATOM 2381 C CA . GLY B 1 123 ? 0.332 5.418 17.062 1 63.38 123 GLY B CA 1
ATOM 2382 C C . GLY B 1 123 ? -0.602 4.277 16.703 1 63.38 123 GLY B C 1
ATOM 2383 O O . GLY B 1 123 ? -1.816 4.469 16.609 1 63.38 123 GLY B O 1
ATOM 2384 N N . ASP B 1 124 ? -0.067 3.182 16.812 1 72.69 124 ASP B N 1
ATOM 2385 C CA . ASP B 1 124 ? -0.861 2.008 16.469 1 72.69 124 ASP B CA 1
ATOM 2386 C C . ASP B 1 124 ? -1.899 1.71 17.547 1 72.69 124 ASP B C 1
ATOM 2388 O O . ASP B 1 124 ? -3.047 1.384 17.234 1 72.69 124 ASP B O 1
ATOM 2392 N N . GLU B 1 125 ? -1.534 1.882 18.797 1 79.88 125 GLU B N 1
ATOM 2393 C CA . GLU B 1 125 ? -2.459 1.602 19.891 1 79.88 125 GLU B CA 1
ATOM 2394 C C . GLU B 1 125 ? -3.607 2.605 19.922 1 79.88 125 GLU B C 1
ATOM 2396 O O . GLU B 1 125 ? -4.758 2.238 20.172 1 79.88 125 GLU B O 1
ATOM 2401 N N . GLU B 1 126 ? -3.299 3.83 19.703 1 81.44 126 GLU B N 1
ATOM 2402 C CA . GLU B 1 126 ? -4.332 4.859 19.656 1 81.44 126 GLU B CA 1
ATOM 2403 C C . GLU B 1 126 ? -5.324 4.605 18.531 1 81.44 126 GLU B C 1
ATOM 2405 O O . GLU B 1 126 ? -6.535 4.762 18.719 1 81.44 126 GLU B O 1
ATOM 2410 N N . MET B 1 127 ? -4.809 4.266 17.453 1 87.56 127 MET B N 1
ATOM 2411 C CA . MET B 1 127 ? -5.672 3.988 16.297 1 87.56 127 MET B CA 1
ATOM 2412 C C . MET B 1 127 ? -6.539 2.758 16.562 1 87.56 127 MET B C 1
ATOM 2414 O O . MET B 1 127 ? -7.719 2.74 16.203 1 87.56 127 MET B O 1
ATOM 2418 N N . ARG B 1 128 ? -5.973 1.806 17.203 1 90.56 128 ARG B N 1
ATOM 2419 C CA . ARG B 1 128 ? -6.723 0.604 17.547 1 90.56 128 ARG B CA 1
ATOM 2420 C C . ARG B 1 128 ? -7.871 0.934 18.5 1 90.56 128 ARG B C 1
ATOM 2422 O O . ARG B 1 128 ? -8.984 0.428 18.328 1 90.56 128 ARG B O 1
ATOM 2429 N N . ALA B 1 129 ? -7.555 1.744 19.453 1 90.75 129 ALA B N 1
ATOM 2430 C CA . ALA B 1 129 ? -8.578 2.152 20.406 1 90.75 129 ALA B CA 1
ATOM 2431 C C . ALA B 1 129 ? -9.719 2.895 19.703 1 90.75 129 ALA B C 1
ATOM 2433 O O . ALA B 1 129 ? -10.883 2.729 20.062 1 90.75 129 ALA B O 1
ATOM 2434 N N . LEU B 1 130 ? -9.398 3.689 18.734 1 91.38 130 LEU B N 1
ATOM 2435 C CA . LEU B 1 130 ? -10.406 4.434 17.984 1 91.38 130 LEU B CA 1
ATOM 2436 C C . LEU B 1 130 ? -11.281 3.49 17.172 1 91.38 130 LEU B C 1
ATOM 2438 O O . LEU B 1 130 ? -12.5 3.668 17.109 1 91.38 130 LEU B O 1
ATOM 2442 N N . VAL B 1 131 ? -10.695 2.467 16.594 1 94.94 131 VAL B N 1
ATOM 2443 C CA . VAL B 1 131 ? -11.438 1.482 15.812 1 94.94 131 VAL B CA 1
ATOM 2444 C C . VAL B 1 131 ? -12.383 0.706 16.734 1 94.94 131 VAL B C 1
ATOM 2446 O O . VAL B 1 131 ? -13.555 0.51 16.406 1 94.94 131 VAL B O 1
ATOM 2449 N N . ASP B 1 132 ? -11.875 0.356 17.844 1 95.31 132 ASP B N 1
ATOM 2450 C CA . ASP B 1 132 ? -12.695 -0.392 18.797 1 95.31 132 ASP B CA 1
ATOM 2451 C C . ASP B 1 132 ? -13.859 0.456 19.297 1 95.31 132 ASP B C 1
ATOM 2453 O O . ASP B 1 132 ? -14.977 -0.04 19.453 1 95.31 132 ASP B O 1
ATOM 2457 N N . ARG B 1 133 ? -13.547 1.682 19.594 1 95.19 133 ARG B N 1
ATOM 2458 C CA . ARG B 1 133 ? -14.602 2.59 20.016 1 95.19 133 ARG B CA 1
ATOM 2459 C C . ARG B 1 133 ? -15.648 2.779 18.922 1 95.19 133 ARG B C 1
ATOM 2461 O O . ARG B 1 133 ? -16.844 2.799 19.203 1 95.19 133 ARG B O 1
ATOM 2468 N N . ALA B 1 134 ? -15.219 2.912 17.672 1 96.5 134 ALA B N 1
ATOM 2469 C CA . ALA B 1 134 ? -16.125 3.068 16.547 1 96.5 134 ALA B CA 1
ATOM 2470 C C . ALA B 1 134 ? -17.016 1.836 16.391 1 96.5 134 ALA B C 1
ATOM 2472 O O . ALA B 1 134 ? -18.188 1.948 16 1 96.5 134 ALA B O 1
ATOM 2473 N N . ARG B 1 135 ? -16.469 0.689 16.688 1 96.81 135 ARG B N 1
ATOM 2474 C CA . ARG B 1 135 ? -17.25 -0.546 16.656 1 96.81 135 ARG B CA 1
ATOM 2475 C C . ARG B 1 135 ? -18.297 -0.561 17.766 1 96.81 135 ARG B C 1
ATOM 2477 O O . ARG B 1 135 ? -19.453 -0.892 17.531 1 96.81 135 ARG B O 1
ATOM 2484 N N . ALA B 1 136 ? -17.859 -0.208 18.922 1 96.12 136 ALA B N 1
ATOM 2485 C CA . ALA B 1 136 ? -18.766 -0.157 20.062 1 96.12 136 ALA B CA 1
ATOM 2486 C C . ALA B 1 136 ? -19.906 0.824 19.812 1 96.12 136 ALA B C 1
ATOM 2488 O O . ALA B 1 136 ? -21.031 0.604 20.266 1 96.12 136 ALA B O 1
ATOM 2489 N N . GLU B 1 137 ? -19.641 1.848 19.078 1 96.62 137 GLU B N 1
ATOM 2490 C CA . GLU B 1 137 ? -20.609 2.881 18.75 1 96.62 137 GLU B CA 1
ATOM 2491 C C . GLU B 1 137 ? -21.5 2.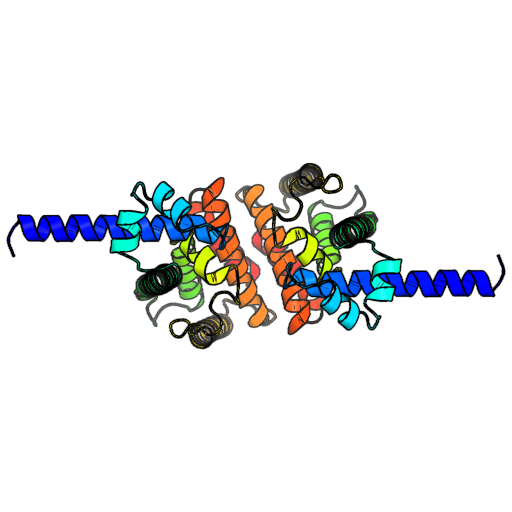467 17.578 1 96.62 137 GLU B C 1
ATOM 2493 O O . GLU B 1 137 ? -22.438 3.17 17.234 1 96.62 137 GLU B O 1
ATOM 2498 N N . GLY B 1 138 ? -21.125 1.373 16.906 1 96.75 138 GLY B N 1
ATOM 2499 C CA . GLY B 1 138 ? -21.969 0.799 15.867 1 96.75 138 GLY B CA 1
ATOM 2500 C C . GLY B 1 138 ? -21.578 1.237 14.469 1 96.75 138 GLY B C 1
ATOM 2501 O O . GLY B 1 138 ? -22.281 0.915 13.5 1 96.75 138 GLY B O 1
ATOM 2502 N N . ALA B 1 139 ? -20.5 1.961 14.336 1 96.12 139 ALA B N 1
ATOM 2503 C CA . ALA B 1 139 ? -20.109 2.498 13.031 1 96.12 139 ALA B CA 1
ATOM 2504 C C . ALA B 1 139 ? -19.281 1.484 12.242 1 96.12 139 ALA B C 1
ATOM 2506 O O . ALA B 1 139 ? -19.25 1.528 11.008 1 96.12 139 ALA B O 1
ATOM 2507 N N . ILE B 1 140 ? -18.562 0.613 12.969 1 96.38 140 ILE B N 1
ATOM 2508 C CA . ILE B 1 140 ? -17.797 -0.448 12.328 1 96.38 140 ILE B CA 1
ATOM 2509 C C . ILE B 1 140 ? -18.438 -1.801 12.617 1 96.38 140 ILE B C 1
ATOM 2511 O O . ILE B 1 140 ? -18.781 -2.1 13.766 1 96.38 140 ILE B O 1
ATOM 2515 N N . GLY B 1 141 ? -18.656 -2.586 11.57 1 95.88 141 GLY B N 1
ATOM 2516 C CA . GLY B 1 141 ? -19.297 -3.881 11.711 1 95.88 141 GLY B CA 1
ATOM 2517 C C . GLY B 1 141 ? -18.562 -4.812 12.656 1 95.88 141 GLY B C 1
ATOM 2518 O O . GLY B 1 141 ? -17.328 -4.836 12.68 1 95.88 141 GLY B O 1
ATOM 2519 N N . THR B 1 142 ? -19.266 -5.629 13.391 1 93.69 142 THR B N 1
ATOM 2520 C CA . THR B 1 142 ? -18.703 -6.539 14.375 1 93.69 142 THR B CA 1
ATOM 2521 C C . THR B 1 142 ? -17.938 -7.668 13.68 1 93.69 142 THR B C 1
ATOM 2523 O O . THR B 1 142 ? -17.062 -8.297 14.281 1 93.69 142 THR B O 1
ATOM 2526 N N . GLY B 1 143 ? -18.234 -7.891 12.453 1 91.62 143 GLY B N 1
ATOM 2527 C CA . GLY B 1 143 ? -17.547 -8.938 11.711 1 91.62 143 GLY B CA 1
ATOM 2528 C C . GLY B 1 143 ? -16.234 -8.492 11.094 1 91.62 143 GLY B C 1
ATOM 2529 O O . GLY B 1 143 ? -15.523 -9.289 10.5 1 91.62 143 GLY B O 1
ATOM 2530 N N . ILE B 1 144 ? -15.914 -7.234 11.297 1 93.25 144 ILE B N 1
ATOM 2531 C CA . ILE B 1 144 ? -14.68 -6.684 10.742 1 93.25 144 ILE B CA 1
ATOM 2532 C C . ILE B 1 144 ? -13.594 -6.672 11.812 1 93.25 144 ILE B C 1
ATOM 2534 O O . ILE B 1 144 ? -13.656 -5.898 12.773 1 93.25 144 ILE B O 1
ATOM 2538 N N . PRO B 1 145 ? -12.602 -7.508 11.656 1 92.94 145 PRO B N 1
ATOM 2539 C CA . PRO B 1 145 ? -11.516 -7.469 12.633 1 92.94 145 PRO B CA 1
ATOM 2540 C C . PRO B 1 145 ? -10.852 -6.102 12.719 1 92.94 145 PRO B C 1
ATOM 2542 O O . PRO B 1 145 ? -10.711 -5.41 11.703 1 92.94 145 PRO B O 1
ATOM 2545 N N . THR B 1 146 ? -10.414 -5.797 13.93 1 92.25 146 THR B N 1
ATOM 2546 C CA . THR B 1 146 ? -9.742 -4.523 14.141 1 92.25 146 THR B CA 1
ATOM 2547 C C . THR B 1 146 ? -8.531 -4.391 13.219 1 92.25 146 THR B C 1
ATOM 2549 O O . THR B 1 146 ? -8.305 -3.33 12.633 1 92.25 146 THR B O 1
ATOM 2552 N N . SER B 1 147 ? -7.82 -5.445 13.07 1 89.06 147 SER B N 1
ATOM 2553 C CA . SER B 1 147 ? -6.637 -5.426 12.219 1 89.06 147 SER B CA 1
ATOM 2554 C C . SER B 1 147 ? -7 -5.102 10.773 1 89.06 147 SER B C 1
ATOM 2556 O O . SER B 1 147 ? -6.293 -4.348 10.109 1 89.06 147 SER B O 1
ATOM 2558 N N . TRP B 1 148 ? -8.062 -5.613 10.297 1 91.94 148 TRP B N 1
ATOM 2559 C CA . TRP B 1 148 ? -8.484 -5.328 8.93 1 91.94 148 TRP B CA 1
ATOM 2560 C C . TRP B 1 148 ? -8.906 -3.871 8.781 1 91.94 148 TRP B C 1
ATOM 2562 O O . TRP B 1 148 ? -8.516 -3.205 7.816 1 91.94 148 TRP B O 1
ATOM 2572 N N . ALA B 1 149 ? -9.719 -3.385 9.711 1 93.88 149 ALA B N 1
ATOM 2573 C CA . ALA B 1 149 ? -10.164 -1.993 9.656 1 93.88 149 ALA B CA 1
ATOM 2574 C C . ALA B 1 149 ? -8.969 -1.043 9.609 1 93.88 149 ALA B C 1
ATOM 2576 O O . ALA B 1 149 ? -8.961 -0.084 8.828 1 93.88 149 ALA B O 1
ATOM 2577 N N . LEU B 1 150 ? -7.973 -1.359 10.398 1 90.75 150 LEU B N 1
ATOM 2578 C CA . LEU B 1 150 ? -6.785 -0.518 10.445 1 90.75 150 LEU B CA 1
ATOM 2579 C C . LEU B 1 150 ? -6.004 -0.609 9.133 1 90.75 150 LEU B C 1
ATOM 2581 O O . LEU B 1 150 ? -5.551 0.408 8.609 1 90.75 150 LEU B O 1
ATOM 2585 N N . ASN B 1 151 ? -5.809 -1.781 8.602 1 89.19 151 ASN B N 1
ATOM 2586 C CA . ASN B 1 151 ? -5.094 -1.952 7.34 1 89.19 151 ASN B CA 1
ATOM 2587 C C . ASN B 1 151 ? -5.824 -1.271 6.188 1 89.19 151 ASN B C 1
ATOM 2589 O O . ASN B 1 151 ? -5.191 -0.665 5.32 1 89.19 151 ASN B O 1
ATOM 2593 N N . LEU B 1 152 ? -7.156 -1.416 6.207 1 92.31 152 LEU B N 1
ATOM 2594 C CA . LEU B 1 152 ? -7.949 -0.708 5.207 1 92.31 152 LEU B CA 1
ATOM 2595 C C . LEU B 1 152 ? -7.754 0.799 5.324 1 92.31 152 LEU B C 1
ATOM 2597 O O . LEU B 1 152 ? -7.602 1.491 4.316 1 92.31 152 LEU B O 1
ATOM 2601 N N . PHE B 1 153 ? -7.762 1.339 6.57 1 92.69 153 PHE B N 1
ATOM 2602 C CA . PHE B 1 153 ? -7.543 2.758 6.832 1 92.69 153 PHE B CA 1
ATOM 2603 C C . PHE B 1 153 ? -6.234 3.229 6.203 1 92.69 153 PHE B C 1
ATOM 2605 O O . PHE B 1 153 ? -6.219 4.199 5.445 1 92.69 153 PHE B O 1
ATOM 2612 N N . TYR B 1 154 ? -5.227 2.541 6.438 1 88.81 154 TYR B N 1
ATOM 2613 C CA . TYR B 1 154 ? -3.91 2.947 5.957 1 88.81 154 TYR B CA 1
ATOM 2614 C C . TYR B 1 154 ? -3.795 2.752 4.449 1 88.81 154 TYR B C 1
ATOM 2616 O O . TYR B 1 154 ? -3.154 3.551 3.764 1 88.81 154 TYR B O 1
ATOM 2624 N N . ALA B 1 155 ? -4.363 1.687 3.945 1 89.12 155 ALA B N 1
ATOM 2625 C CA . ALA B 1 155 ? -4.359 1.467 2.502 1 89.12 155 ALA B CA 1
ATOM 2626 C C . ALA B 1 155 ? -5.031 2.625 1.77 1 89.12 155 ALA B C 1
ATOM 2628 O O . ALA B 1 155 ? -4.539 3.084 0.737 1 89.12 155 ALA B O 1
ATOM 2629 N N . LEU B 1 156 ? -6.098 3.07 2.311 1 92.81 156 LEU B N 1
ATOM 2630 C CA . LEU B 1 156 ? -6.828 4.168 1.69 1 92.81 156 LEU B CA 1
ATOM 2631 C C . LEU B 1 156 ? -6.066 5.48 1.835 1 92.81 156 LEU B C 1
ATOM 2633 O O . LEU B 1 156 ? -6.086 6.316 0.929 1 92.81 156 LEU B O 1
ATOM 2637 N N . LEU B 1 157 ? -5.457 5.648 2.963 1 90.75 157 LEU B N 1
ATOM 2638 C CA . LEU B 1 157 ? -4.617 6.824 3.172 1 90.75 157 LEU B CA 1
ATOM 2639 C C . LEU B 1 157 ? -3.518 6.898 2.117 1 90.75 157 LEU B C 1
ATOM 2641 O O . LEU B 1 157 ? -3.338 7.938 1.476 1 90.75 157 LEU B O 1
ATOM 2645 N N . TYR B 1 158 ? -2.893 5.82 1.896 1 86.38 158 TYR B N 1
ATOM 2646 C CA . TYR B 1 158 ? -1.805 5.758 0.926 1 86.38 158 TYR B CA 1
ATOM 2647 C C . TYR B 1 158 ? -2.328 5.945 -0.493 1 86.38 158 TYR B C 1
ATOM 2649 O O . TYR B 1 158 ? -1.765 6.719 -1.271 1 86.38 158 TYR B O 1
ATOM 2657 N N . THR B 1 159 ? -3.373 5.285 -0.753 1 88.06 159 THR B N 1
ATOM 2658 C CA . THR B 1 159 ? -3.963 5.363 -2.086 1 88.06 159 THR B CA 1
ATOM 2659 C C . THR B 1 159 ? -4.375 6.797 -2.408 1 88.06 159 THR B C 1
ATOM 2661 O O . THR B 1 159 ? -4.07 7.309 -3.488 1 88.06 159 THR B O 1
ATOM 2664 N N . ALA B 1 160 ? -4.984 7.418 -1.47 1 91.75 160 ALA B N 1
ATOM 2665 C CA . ALA B 1 160 ? -5.457 8.781 -1.677 1 91.75 160 ALA B CA 1
ATOM 2666 C C . ALA B 1 160 ? -4.285 9.75 -1.83 1 91.75 160 ALA B C 1
ATOM 2668 O O . ALA B 1 160 ? -4.324 10.648 -2.672 1 91.75 160 ALA B O 1
ATOM 2669 N N . ALA B 1 161 ? -3.312 9.555 -1.039 1 86.75 161 ALA B N 1
ATOM 2670 C CA . ALA B 1 161 ? -2.135 10.414 -1.143 1 86.75 161 ALA B CA 1
ATOM 2671 C C . ALA B 1 161 ? -1.459 10.25 -2.502 1 86.75 161 ALA B C 1
ATOM 2673 O O . ALA B 1 161 ? -1.027 11.234 -3.105 1 86.75 161 ALA B O 1
ATOM 2674 N N . GLU B 1 162 ? -1.41 9.07 -2.984 1 82.81 162 GLU B N 1
ATOM 2675 C CA . GLU B 1 162 ? -0.759 8.789 -4.258 1 82.81 162 GLU B CA 1
ATOM 2676 C C . GLU B 1 162 ? -1.554 9.367 -5.426 1 82.81 162 GLU B C 1
ATOM 2678 O O . GLU B 1 162 ? -0.982 9.984 -6.328 1 82.81 162 GLU B O 1
ATOM 2683 N N . VAL B 1 163 ? -2.85 9.188 -5.371 1 85.31 163 VAL B N 1
ATOM 2684 C CA . VAL B 1 163 ? -3.67 9.625 -6.496 1 85.31 163 VAL B CA 1
ATOM 2685 C C . VAL B 1 163 ? -3.738 11.148 -6.527 1 85.31 163 VAL B C 1
ATOM 2687 O O . VAL B 1 163 ? -3.9 11.75 -7.59 1 85.31 163 VAL B O 1
ATOM 2690 N N . SER B 1 164 ? -3.66 11.719 -5.336 1 82.31 164 SER B N 1
ATOM 2691 C CA . SER B 1 164 ? -3.701 13.172 -5.246 1 82.31 164 SER B CA 1
ATOM 2692 C C . SER B 1 164 ? -2.473 13.805 -5.898 1 82.31 164 SER B C 1
ATOM 2694 O O . SER B 1 164 ? -2.48 14.984 -6.234 1 82.31 164 SER B O 1
ATOM 2696 N N . ASN B 1 165 ? -1.462 13.055 -6.094 1 75.62 165 ASN B N 1
ATOM 2697 C CA . ASN B 1 165 ? -0.253 13.547 -6.746 1 75.62 165 ASN B CA 1
ATOM 2698 C C . ASN B 1 165 ? -0.328 13.375 -8.266 1 75.62 165 ASN B C 1
ATOM 2700 O O . ASN B 1 165 ? 0.545 13.859 -8.984 1 75.62 165 ASN B O 1
ATOM 2704 N N . GLN B 1 166 ? -1.38 12.766 -8.75 1 75.06 166 GLN B N 1
ATOM 2705 C CA . GLN B 1 166 ? -1.438 12.422 -10.164 1 75.06 166 GLN B CA 1
ATOM 2706 C C . GLN B 1 166 ? -2.713 12.969 -10.812 1 75.06 166 GLN B C 1
ATOM 2708 O O . GLN B 1 166 ? -2.666 13.922 -11.586 1 75.06 166 GLN B O 1
ATOM 2713 N N . ASP B 1 167 ? -3.84 12.43 -10.352 1 78.12 167 ASP B N 1
ATOM 2714 C CA . ASP B 1 167 ? -5.012 12.461 -11.219 1 78.12 167 ASP B CA 1
ATOM 2715 C C . ASP B 1 167 ? -6.152 13.25 -10.578 1 78.12 167 ASP B C 1
ATOM 2717 O O . ASP B 1 167 ? -7.031 13.766 -11.273 1 78.12 167 ASP B O 1
ATOM 2721 N N . LEU B 1 168 ? -6.148 13.352 -9.234 1 86.25 168 LEU B N 1
ATOM 2722 C CA . LEU B 1 168 ? -7.305 13.922 -8.547 1 86.25 168 LEU B CA 1
ATOM 2723 C C . LEU B 1 168 ? -6.875 15.016 -7.578 1 86.25 168 LEU B C 1
ATOM 2725 O O . LEU B 1 168 ? -5.84 14.898 -6.922 1 86.25 168 LEU B O 1
ATOM 2729 N N . PRO B 1 169 ? -7.75 16.062 -7.543 1 90.12 169 PRO B N 1
ATOM 2730 C CA . PRO B 1 169 ? -7.492 17.016 -6.465 1 90.12 169 PRO B CA 1
ATOM 2731 C C . PRO B 1 169 ? -7.484 16.375 -5.086 1 90.12 169 PRO B C 1
ATOM 2733 O O . PRO B 1 169 ? -8.25 15.438 -4.836 1 90.12 169 PRO B O 1
ATOM 2736 N N . ARG B 1 170 ? -6.633 16.906 -4.254 1 89.62 170 ARG B N 1
ATOM 2737 C CA . ARG B 1 170 ? -6.402 16.312 -2.938 1 89.62 170 ARG B CA 1
ATOM 2738 C C . ARG B 1 170 ? -7.707 16.172 -2.162 1 89.62 170 ARG B C 1
ATOM 2740 O O . ARG B 1 170 ? -7.945 15.156 -1.517 1 89.62 170 ARG B O 1
ATOM 2747 N N . HIS B 1 171 ? -8.562 17.219 -2.229 1 90.38 171 HIS B N 1
ATOM 2748 C CA . HIS B 1 171 ? -9.797 17.188 -1.457 1 90.38 171 HIS B CA 1
ATOM 2749 C C . HIS B 1 171 ? -10.742 16.109 -1.984 1 90.38 171 HIS B C 1
ATOM 2751 O O . HIS B 1 171 ? -11.469 15.484 -1.211 1 90.38 171 HIS B O 1
ATOM 2757 N N . VAL B 1 172 ? -10.695 15.844 -3.301 1 92.75 172 VAL B N 1
ATOM 2758 C CA . VAL B 1 172 ? -11.531 14.797 -3.898 1 92.75 172 VAL B CA 1
ATOM 2759 C C . VAL B 1 172 ? -11.008 13.422 -3.484 1 92.75 172 VAL B C 1
ATOM 2761 O O . VAL B 1 172 ? -11.789 12.547 -3.119 1 92.75 172 VAL B O 1
ATOM 2764 N N . ALA B 1 173 ? -9.68 13.266 -3.49 1 93.5 173 ALA B N 1
ATOM 2765 C CA . ALA B 1 173 ? -9.07 12.008 -3.053 1 93.5 173 ALA B CA 1
ATOM 2766 C C . ALA B 1 173 ? -9.406 11.711 -1.595 1 93.5 173 ALA B C 1
ATOM 2768 O O . ALA B 1 173 ? -9.719 10.57 -1.24 1 93.5 173 ALA B O 1
ATOM 2769 N N . ALA B 1 174 ? -9.383 12.742 -0.777 1 93.88 174 ALA B N 1
ATOM 2770 C CA . ALA B 1 174 ? -9.719 12.586 0.636 1 93.88 174 ALA B CA 1
ATOM 2771 C C . ALA B 1 174 ? -11.172 12.156 0.811 1 93.88 174 ALA B C 1
ATOM 2773 O O . ALA B 1 174 ? -11.477 11.266 1.612 1 93.88 174 ALA B O 1
ATOM 2774 N N . ASP B 1 175 ? -12.055 12.766 0.051 1 94.62 175 ASP B N 1
ATOM 2775 C CA . ASP B 1 175 ? -13.477 12.422 0.123 1 94.62 175 ASP B CA 1
ATOM 2776 C C . ASP B 1 175 ? -13.703 10.969 -0.281 1 94.62 175 ASP B C 1
ATOM 2778 O O . ASP B 1 175 ? -14.484 10.258 0.356 1 94.62 175 ASP B O 1
ATOM 2782 N N . LEU B 1 176 ? -13.031 10.594 -1.317 1 93.94 176 LEU B N 1
ATOM 2783 C CA . LEU B 1 176 ? -13.164 9.219 -1.79 1 93.94 176 LEU B CA 1
ATOM 2784 C C . LEU B 1 176 ? -12.625 8.234 -0.756 1 93.94 176 LEU B C 1
ATOM 2786 O O . LEU B 1 176 ? -13.234 7.188 -0.515 1 93.94 176 LEU B O 1
ATOM 2790 N N . ALA B 1 177 ? -11.5 8.531 -0.126 1 95.38 177 ALA B N 1
ATOM 2791 C CA . ALA B 1 177 ? -10.93 7.672 0.904 1 95.38 177 ALA B CA 1
ATOM 2792 C C . ALA B 1 177 ? -11.883 7.52 2.086 1 95.38 177 ALA B C 1
ATOM 2794 O O . ALA B 1 177 ? -12.102 6.406 2.576 1 95.38 177 ALA B O 1
ATOM 2795 N N . VAL B 1 178 ? -12.43 8.648 2.463 1 95.5 178 VAL B N 1
ATOM 2796 C CA . VAL B 1 178 ? -13.359 8.641 3.586 1 95.5 178 VAL B CA 1
ATOM 2797 C C . VAL B 1 178 ? -14.586 7.801 3.23 1 95.5 178 VAL B C 1
ATOM 2799 O O . VAL B 1 178 ? -15.023 6.957 4.02 1 95.5 178 VAL B O 1
ATOM 2802 N N . GLN B 1 179 ? -15.141 7.996 2.072 1 94.56 179 GLN B N 1
ATOM 2803 C CA . GLN B 1 179 ? -16.312 7.258 1.628 1 94.56 179 GLN B CA 1
ATOM 2804 C C . GLN B 1 179 ? -16.031 5.762 1.546 1 94.56 179 GLN B C 1
ATOM 2806 O O . GLN B 1 179 ? -16.828 4.945 2.018 1 94.56 179 GLN B O 1
ATOM 2811 N N . SER B 1 180 ? -14.914 5.41 0.933 1 94.81 180 SER B N 1
ATOM 2812 C CA . SER B 1 180 ? -14.539 4.008 0.805 1 94.81 180 SER B CA 1
ATOM 2813 C C . SER B 1 180 ? -14.336 3.359 2.172 1 94.81 180 SER B C 1
ATOM 2815 O O . SER B 1 180 ? -14.727 2.209 2.381 1 94.81 180 SER B O 1
ATOM 2817 N N . PHE B 1 181 ? -13.719 4.102 3.145 1 96.12 181 PHE B N 1
ATOM 2818 C CA . PHE B 1 181 ? -13.492 3.555 4.477 1 96.12 181 PHE B CA 1
ATOM 2819 C C . PHE B 1 181 ? -14.812 3.316 5.199 1 96.12 181 PHE B C 1
ATOM 2821 O O . PHE B 1 181 ? -15.062 2.217 5.699 1 96.12 181 PHE B O 1
ATOM 2828 N N . ARG B 1 182 ? -15.656 4.344 5.172 1 94.81 182 ARG B N 1
ATOM 2829 C CA . ARG B 1 182 ? -16.938 4.254 5.855 1 94.81 182 ARG B CA 1
ATOM 2830 C C . ARG B 1 182 ? -17.766 3.092 5.316 1 94.81 182 ARG B C 1
ATOM 2832 O O . ARG B 1 182 ? -18.328 2.311 6.086 1 94.81 182 ARG B O 1
ATOM 2839 N N . ARG B 1 183 ? -17.812 2.941 4.039 1 93.5 183 ARG B N 1
ATOM 2840 C CA . ARG B 1 183 ? -18.594 1.877 3.414 1 93.5 183 ARG B CA 1
ATOM 2841 C C . ARG B 1 183 ? -17.938 0.518 3.627 1 93.5 183 ARG B C 1
ATOM 2843 O O . ARG B 1 183 ? -18.625 -0.482 3.85 1 93.5 183 ARG B O 1
ATOM 2850 N N . GLY B 1 184 ? -16.641 0.499 3.549 1 92.81 184 GLY B N 1
ATOM 2851 C CA . GLY B 1 184 ? -15.906 -0.75 3.65 1 92.81 184 GLY B CA 1
ATOM 2852 C C . GLY B 1 184 ? -16 -1.393 5.02 1 92.81 184 GLY B C 1
ATOM 2853 O O . GLY B 1 184 ? -15.883 -2.613 5.148 1 92.81 184 GLY B O 1
ATOM 2854 N N . VAL B 1 185 ? -16.25 -0.569 6.059 1 93.81 185 VAL B N 1
ATOM 2855 C CA . VAL B 1 185 ? -16.234 -1.113 7.41 1 93.81 185 VAL B CA 1
ATOM 2856 C C . VAL B 1 185 ? -17.656 -1.072 7.992 1 93.81 185 VAL B C 1
ATOM 2858 O O . VAL B 1 185 ? -17.859 -1.427 9.156 1 93.81 185 VAL B O 1
ATOM 2861 N N . ALA B 1 186 ? -18.547 -0.627 7.238 1 92.38 186 ALA B N 1
ATOM 2862 C CA . ALA B 1 186 ? -19.906 -0.467 7.73 1 92.38 186 ALA B CA 1
ATOM 2863 C C . ALA B 1 186 ? -20.5 -1.81 8.148 1 92.38 186 ALA B C 1
ATOM 2865 O O . ALA B 1 186 ? -20.094 -2.859 7.652 1 92.38 186 ALA B O 1
ATOM 2866 N N . PRO B 1 187 ? -21.344 -1.766 9.133 1 88.62 187 PRO B N 1
ATOM 2867 C CA . PRO B 1 187 ? -22.016 -2.99 9.57 1 88.62 187 PRO B CA 1
ATOM 2868 C C . PRO B 1 187 ? -22.812 -3.656 8.453 1 88.62 187 PRO B C 1
ATOM 2870 O O . PRO B 1 187 ? -23.281 -2.979 7.539 1 88.62 187 PRO B O 1
#

Foldseek 3Di:
DDPVVVVVVVVLVLLLVLLLVLQLQCCLVPVPDDCCSSCVSSVHHSVSSCVVAVHPVSSLVVSQVVLVVQLVVQLVPVDPVDQLLVSLLSSLLSLLVSQSSNSNNPVDVCPCPVPPVDDPPVVVVVLLVSLVSNVVVQQFPPPQDSVNLVVLSSVLSVVLSVVCVPPDPSNVSSVVSSVCSSVVGHD/DDPVVVVVVVVLVLLLVLLLVLQLQCCLVPVPDDCCNSCVSSVHHSVSSCVVAVDPVSSLVVSQVVLVVQLVVQLVVVDPVDQLLVSLLSSLLSLLVSQSSNSNNPVDVCPCPVPPVDDPPVVVVVLLVSLVSNVVVQQFPPPQDSVNLVVLSSVLSVVLSVVCVPPDPSNVSSVVSSVCSSVVGHD

Solvent-accessible surface area (backbone atoms only — not comparable to full-atom values): 19707 Å² total; per-residue (Å²): 130,52,72,64,55,51,49,49,51,48,53,52,50,51,49,54,49,36,40,45,53,24,40,27,56,44,38,39,79,35,75,77,62,47,68,59,59,28,16,56,68,40,70,45,50,56,68,58,48,40,74,78,29,83,43,71,63,51,43,50,52,50,43,50,52,52,46,51,51,50,53,51,59,58,44,69,70,56,51,91,86,49,60,36,57,57,40,52,41,48,49,42,39,47,44,26,71,47,26,39,44,43,38,48,67,55,73,45,90,62,74,50,65,88,36,88,87,52,63,65,68,60,56,52,52,55,51,48,52,37,52,52,48,14,32,74,72,59,57,28,20,89,85,55,52,67,68,53,56,51,46,51,50,51,36,34,36,51,45,24,23,55,39,33,74,72,83,36,59,54,70,58,24,30,49,50,33,44,50,25,48,53,42,36,38,38,99,128,52,72,65,54,50,48,49,51,48,53,51,48,50,49,53,49,37,41,43,52,24,40,26,57,43,38,40,79,34,75,78,61,47,68,60,58,26,16,56,66,40,69,46,51,57,70,58,47,40,73,77,30,82,43,71,66,52,44,50,51,51,42,50,53,54,46,51,51,51,54,52,60,56,43,69,70,55,52,90,85,48,61,38,57,58,40,51,42,48,49,43,39,47,44,26,70,48,26,40,44,42,38,48,66,55,71,45,90,62,73,50,66,88,36,90,86,53,64,67,68,60,57,52,52,54,52,48,51,38,51,51,47,14,32,75,72,58,57,29,21,89,86,54,53,68,70,53,56,52,47,51,50,50,36,33,35,50,45,24,23,55,39,33,74,72,82,35,57,52,70,57,25,29,50,49,32,43,51,27,50,52,41,36,37,37,100

Radius of gyration: 23.42 Å; Cα contacts (8 Å, |Δi|>4): 401; chains: 2; bounding box: 51×89×44 Å

Secondary structure (DSSP, 8-state):
--HHHHHHHHHHHHHHHHHHHHHHHHHHH-TT--HHHHHHHHT--HHHHHHH-SSHHHHHHHHHHHHHHHHHHHHTTS-TTS-HHHHHHHHHHHHHHHTHHHHHHHS-TTTTTT-TT--HHHHHHHHHHHHHHHHHTTSS-TTS-HHHHHHHHHHHHHHHHHHHTTTS-HHHHHHHHHHHHHHHH--/--HHHHHHHHHHHHHHHHHHHHHHHHHHH-TT--HHHHHHHHT--HHHHHHH-SSHHHHHHHHHHHHHHHHHHHHTTS-TTS-HHHHHHHHHHHHHHHTHHHHHHHS-TTTTTT-TT--HHHHHHHHHHHHHHHHHTTSS-TTS-HHHHHHHHHHHHHHHHHHHTTTS-HHHHHHHHHHHHHHHH--

Organism: NCBI:txid88382

InterPro domains:
  IPR001647 DNA-binding HTH domain, TetR-type [PF00440] (20-63)
  IPR001647 DNA-binding HTH domain, TetR-type [PS50977] (13-71)
  IPR009057 Homedomain-like superfamily [SSF46689] (11-73)
  IPR050109 HTH-type, TetR-like transcriptional regulator [PTHR30055] (1-186)

Sequence (374 aa):
MTTTEQNERGARARTRSAVLDAAAAAWAHDFSASLSAIALRADVSRSTLHRYFTDRQALIDALLLDSLARLETSDDGAEAAQPAIEVLEHFLRAGVEMGDRVIFLFADPNRFEGNPHWSADDGDEEMRALVDRARAEGAIGTGIPTSWALNLFYALLYTAAEVSNQDLPRHVAADLAVQSFRRGVAPMTTTEQNERGARARTRSAVLDAAAAAWAHDFSASLSAIALRADVSRSTLHRYFTDRQALIDALLLDSLARLETSDDGAEAAQPAIEVLEHFLRAGVEMGDRVIFLFADPNRFEGNPHWSADDGDEEMRALVDRARAEGAIGTGIPTSWALNLFYALLYTAAEVSNQDLPRHVAADLAVQSFRRGVAP

pLDDT: mean 88.27, std 9.81, range [55.16, 97.94]